Protein AF-A0A832JAF6-F1 (af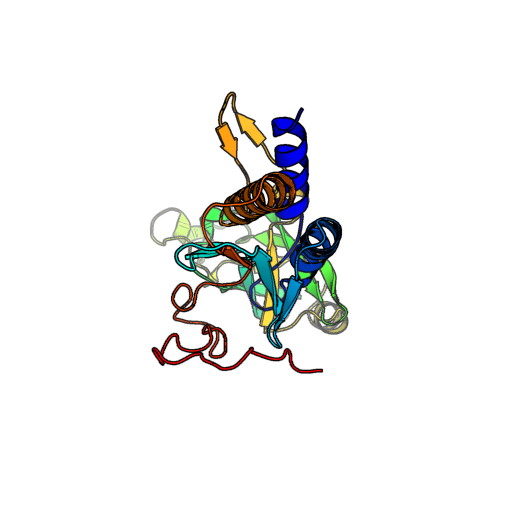db_monomer_lite)

Secondary structure (DSSP, 8-state):
-HHHHHHHHHHHHHHS---TT--HHHHHHHHHHHHTTTS-EEE-TTS-EEEEE--SS--EEEEE-----EEEEEEE-TTSPEEEEEESS--HHHH-SEEEEEE-TTSPEEEEEEE---S--SSSHHHHTTTT----GGG-EEE-S--HHHHHHTT--TT-EEEE-GGGGPPEEETTEEE-TTHHHHHHHHHHHHHHHHHHHH--SS-EEEEES--TTS-TTT-S---PPP---S---S--PPP-

Radius of gyration: 21.16 Å; chains: 1; bounding box: 51×46×61 Å

Sequence (244 aa):
MKQEEWLALLAELVACQAPPGEEKEVEEALRPRMEALGVPVWRDSVGNLYAHVEGSGPRVMLCAHMDEVAMVVADVLEDGRAKVEACGGSWPWKYGEGPVELLADDGRWIAGILSIGSVHTTTGPVHELKSSRPLTWDLMTVFTGWGKEELLAQGVHVGTRVLIARHRKQLLRLGEYLASFALDDRMGLTALMALLQEAAQGGLGSALDLYFGPPAKRWKGVWGRCGPPRASSPTLSSPWTPPL

Structure (mmCIF, N/CA/C/O backbone):
data_AF-A0A832JAF6-F1
#
_entry.id   AF-A0A832JAF6-F1
#
loop_
_atom_site.group_PDB
_atom_site.id
_atom_site.type_symbol
_atom_site.label_atom_id
_atom_site.label_alt_id
_atom_site.label_comp_id
_atom_site.label_asym_id
_atom_site.label_entity_id
_atom_site.label_seq_id
_atom_site.pdbx_PDB_ins_code
_atom_site.Cartn_x
_atom_site.Cartn_y
_atom_site.Cartn_z
_atom_site.occupancy
_atom_site.B_iso_or_equiv
_atom_site.auth_seq_id
_atom_site.auth_comp_id
_atom_site.auth_asym_id
_atom_site.auth_atom_id
_atom_site.pdbx_PDB_model_num
ATOM 1 N N . MET A 1 1 ? -5.451 20.135 20.638 1.00 55.84 1 MET A N 1
ATOM 2 C CA . MET A 1 1 ? -4.595 19.011 21.074 1.00 55.84 1 MET A CA 1
ATOM 3 C C . MET A 1 1 ? -4.975 17.725 20.357 1.00 55.84 1 MET A C 1
ATOM 5 O O . MET A 1 1 ? -4.212 17.364 19.478 1.00 55.84 1 MET A O 1
ATOM 9 N N . LYS A 1 2 ? -6.176 17.150 20.557 1.00 79.62 2 LYS A N 1
ATOM 10 C CA . LYS A 1 2 ? -6.604 15.919 19.849 1.00 79.62 2 LYS A CA 1
ATOM 11 C C . LYS A 1 2 ? -6.429 15.956 18.319 1.00 79.62 2 LYS A C 1
ATOM 13 O O . LYS A 1 2 ? -5.987 14.989 17.725 1.00 79.62 2 LYS A O 1
ATOM 18 N N . GLN A 1 3 ? -6.740 17.080 17.664 1.00 85.38 3 GLN A N 1
ATOM 19 C CA . GLN A 1 3 ? -6.628 17.171 16.202 1.00 85.38 3 GLN A CA 1
ATOM 20 C C . GLN A 1 3 ? -5.189 16.999 15.691 1.00 85.38 3 GLN A C 1
ATOM 22 O O . GLN A 1 3 ? -4.993 16.319 14.694 1.00 85.38 3 GLN A O 1
ATOM 27 N N . GLU A 1 4 ? -4.192 17.587 16.355 1.00 90.75 4 GLU A N 1
ATOM 28 C CA . GLU A 1 4 ? -2.795 17.486 15.908 1.00 90.75 4 GLU A CA 1
ATOM 29 C C . GLU A 1 4 ? -2.248 16.068 16.121 1.00 90.75 4 GLU A C 1
ATOM 31 O O . GLU A 1 4 ? -1.528 15.549 15.277 1.00 90.75 4 GLU A O 1
ATOM 36 N N . GLU A 1 5 ? -2.668 15.403 17.200 1.00 93.00 5 GLU A N 1
ATOM 37 C CA . GLU A 1 5 ? -2.356 13.993 17.466 1.00 93.00 5 GLU A CA 1
ATOM 38 C C . GLU A 1 5 ? -2.911 13.078 16.362 1.00 93.00 5 GLU A C 1
ATOM 40 O O . GLU A 1 5 ? -2.205 12.199 15.867 1.00 93.00 5 GLU A O 1
ATOM 45 N N . TRP A 1 6 ? -4.144 13.324 15.905 1.00 94.25 6 TRP A N 1
ATOM 46 C CA . TRP A 1 6 ? -4.731 12.567 14.795 1.00 94.25 6 TRP A CA 1
ATOM 47 C C . TRP A 1 6 ? -4.077 12.862 13.451 1.00 94.25 6 TRP A C 1
ATOM 49 O O . TRP A 1 6 ? -3.931 11.952 12.639 1.00 94.25 6 TRP A O 1
ATOM 59 N N . LEU A 1 7 ? -3.651 14.105 13.214 1.00 94.81 7 LEU A N 1
ATOM 60 C CA . LEU A 1 7 ? -2.878 14.449 12.021 1.00 94.81 7 LEU A CA 1
ATOM 61 C C . LEU A 1 7 ? -1.505 13.772 12.030 1.00 94.81 7 LEU A C 1
ATOM 63 O O . LEU A 1 7 ? -1.069 13.294 10.985 1.00 94.81 7 LEU A O 1
ATOM 67 N N . ALA A 1 8 ? -0.860 13.674 13.194 1.00 95.50 8 ALA A N 1
ATOM 68 C CA . ALA A 1 8 ? 0.393 12.945 13.349 1.00 95.50 8 ALA A CA 1
ATOM 69 C C . ALA A 1 8 ? 0.207 11.443 13.082 1.00 95.50 8 ALA A C 1
ATOM 71 O O . ALA A 1 8 ? 0.982 10.867 12.319 1.00 95.50 8 ALA A O 1
ATOM 72 N N . LEU A 1 9 ? -0.855 10.827 13.621 1.00 96.56 9 LEU A N 1
ATOM 73 C CA . LEU A 1 9 ? -1.188 9.433 13.312 1.00 96.56 9 LEU A CA 1
ATOM 74 C C . LEU A 1 9 ? -1.478 9.249 11.818 1.00 96.56 9 LEU A C 1
ATOM 76 O O . LEU A 1 9 ? -0.961 8.323 11.204 1.00 96.56 9 LEU A O 1
ATOM 80 N N . LEU A 1 10 ? -2.276 10.126 11.205 1.00 97.44 10 LEU A N 1
ATOM 81 C CA . LEU A 1 10 ? -2.554 10.051 9.771 1.00 97.44 10 LEU A CA 1
ATOM 82 C C . LEU A 1 10 ? -1.262 10.154 8.948 1.00 97.44 10 LEU A C 1
ATOM 84 O O . LEU A 1 10 ? -1.099 9.403 7.991 1.00 97.44 10 LEU A O 1
ATOM 88 N N . ALA A 1 11 ? -0.344 11.050 9.320 1.00 97.06 11 ALA A N 1
ATOM 89 C CA . ALA A 1 11 ? 0.944 11.200 8.646 1.00 97.06 11 ALA A CA 1
ATOM 90 C C . ALA A 1 11 ? 1.795 9.925 8.747 1.00 97.06 11 ALA A C 1
ATOM 92 O O . ALA A 1 11 ? 2.372 9.500 7.748 1.00 97.06 11 ALA A O 1
ATOM 93 N N . GLU A 1 12 ? 1.840 9.305 9.929 1.00 97.38 12 GLU A N 1
ATOM 94 C CA . GLU A 1 12 ? 2.522 8.029 10.169 1.00 97.38 12 GLU A CA 1
ATOM 95 C C . GLU A 1 12 ? 1.922 6.911 9.312 1.00 97.38 12 GLU A C 1
ATOM 97 O O . GLU A 1 12 ? 2.645 6.265 8.557 1.00 97.38 12 GLU A O 1
ATOM 102 N N . LEU A 1 13 ? 0.596 6.740 9.346 1.00 97.75 13 LEU A N 1
ATOM 103 C CA . LEU A 1 13 ? -0.081 5.693 8.581 1.00 97.75 13 LEU A CA 1
ATOM 104 C C . LEU A 1 13 ? 0.092 5.896 7.069 1.00 97.75 13 LEU A C 1
ATOM 106 O O . LEU A 1 13 ? 0.286 4.932 6.332 1.00 97.75 13 LEU A O 1
ATOM 110 N N . VAL A 1 14 ? 0.014 7.135 6.578 1.00 97.50 14 VAL A N 1
ATOM 111 C CA . VAL A 1 14 ? 0.234 7.448 5.156 1.00 97.50 14 VAL A CA 1
ATOM 112 C C . VAL A 1 14 ? 1.680 7.159 4.732 1.00 97.50 14 VAL A C 1
ATOM 114 O O . VAL A 1 14 ? 1.916 6.792 3.580 1.00 97.50 14 VAL A O 1
ATOM 117 N N . ALA A 1 15 ? 2.646 7.300 5.642 1.00 96.69 15 ALA A N 1
ATOM 118 C CA . ALA A 1 15 ? 4.042 6.976 5.378 1.00 96.69 15 ALA A CA 1
ATOM 119 C C . ALA A 1 15 ? 4.325 5.465 5.369 1.00 96.69 15 ALA A C 1
ATOM 121 O O . ALA A 1 15 ? 5.331 5.063 4.777 1.00 96.69 15 ALA A O 1
ATOM 122 N N . CYS A 1 16 ? 3.478 4.636 5.990 1.00 97.25 16 CYS A N 1
ATOM 123 C CA . CYS A 1 16 ? 3.563 3.179 5.891 1.00 97.25 16 CYS A CA 1
ATOM 124 C C . CYS A 1 16 ? 3.402 2.722 4.432 1.00 97.25 16 CYS A C 1
ATOM 126 O O . CYS A 1 16 ? 2.611 3.278 3.663 1.00 97.25 16 CYS A O 1
ATOM 128 N N . GLN A 1 17 ? 4.150 1.689 4.060 1.00 97.56 17 GLN A N 1
ATOM 129 C CA . GLN A 1 17 ? 3.960 0.965 2.811 1.00 97.56 17 GLN A CA 1
ATOM 130 C C . GLN A 1 17 ? 3.161 -0.304 3.114 1.00 97.56 17 GLN A C 1
ATOM 132 O O . GLN A 1 17 ? 3.597 -1.130 3.912 1.00 97.56 17 GLN A O 1
ATOM 137 N N . ALA A 1 18 ? 1.986 -0.450 2.507 1.00 96.12 18 ALA A N 1
ATOM 138 C CA . ALA A 1 18 ? 1.129 -1.614 2.744 1.00 96.12 18 ALA A CA 1
ATOM 139 C C . ALA A 1 18 ? 0.355 -1.984 1.475 1.00 96.12 18 ALA A C 1
ATOM 141 O O . ALA A 1 18 ? -0.831 -1.667 1.348 1.00 96.12 18 ALA A O 1
ATOM 142 N N . PRO A 1 19 ? 1.024 -2.612 0.493 1.00 95.00 19 PRO A N 1
ATOM 143 C CA . PRO A 1 19 ? 0.339 -3.100 -0.690 1.00 95.00 19 PRO A CA 1
ATOM 144 C C . PRO A 1 19 ? -0.578 -4.276 -0.306 1.00 95.00 19 PRO A C 1
ATOM 146 O O . PRO A 1 19 ? -0.388 -4.884 0.748 1.00 95.00 19 PRO A O 1
ATOM 149 N N . PRO A 1 20 ? -1.547 -4.651 -1.159 1.00 90.94 20 PRO A N 1
ATOM 150 C CA . PRO A 1 20 ? -2.486 -5.714 -0.823 1.00 90.94 20 PRO A CA 1
ATOM 151 C C . PRO A 1 20 ? -1.766 -7.049 -0.576 1.00 90.94 20 PRO A C 1
ATOM 153 O O . PRO A 1 20 ? -1.056 -7.551 -1.463 1.00 90.94 20 PRO A O 1
ATOM 156 N N . GLY A 1 21 ? -1.991 -7.619 0.608 1.00 88.94 21 GLY A N 1
ATOM 157 C CA . GLY A 1 21 ? -1.367 -8.834 1.136 1.00 88.94 21 GLY A CA 1
ATOM 158 C C . GLY A 1 21 ? -0.122 -8.614 2.005 1.00 88.94 21 GLY A C 1
ATOM 159 O O . GLY A 1 21 ? 0.365 -9.582 2.578 1.00 88.94 21 GLY A O 1
ATOM 160 N N . GLU A 1 22 ? 0.391 -7.384 2.100 1.00 92.56 22 GLU A N 1
ATOM 161 C CA . GLU A 1 22 ? 1.610 -7.034 2.846 1.00 92.56 22 GLU A CA 1
ATOM 162 C C . GLU A 1 22 ? 1.357 -5.824 3.767 1.00 92.56 22 GLU A C 1
ATOM 164 O O . GLU A 1 22 ? 2.090 -4.835 3.772 1.00 92.56 22 GLU A O 1
ATOM 169 N N . GLU A 1 23 ? 0.281 -5.868 4.555 1.00 94.50 23 GLU A N 1
ATOM 170 C CA . GLU A 1 23 ? -0.200 -4.741 5.370 1.00 94.50 23 GLU A CA 1
ATOM 171 C C . GLU A 1 23 ? 0.554 -4.545 6.702 1.00 94.50 23 GLU A C 1
ATOM 173 O O . GLU A 1 23 ? 0.152 -3.746 7.554 1.00 94.50 23 GLU A O 1
ATOM 178 N N . LYS A 1 24 ? 1.664 -5.266 6.887 1.00 92.50 24 LYS A N 1
ATOM 179 C CA . LYS A 1 24 ? 2.380 -5.400 8.160 1.00 92.50 24 LYS A CA 1
ATOM 180 C C . LYS A 1 24 ? 2.797 -4.064 8.780 1.00 92.50 24 LYS A C 1
ATOM 182 O O . LYS A 1 24 ? 2.649 -3.893 9.983 1.00 92.50 24 LYS A O 1
ATOM 187 N N . GLU A 1 25 ? 3.275 -3.100 7.995 1.00 96.00 25 GLU A N 1
ATOM 188 C CA . GLU A 1 25 ? 3.726 -1.813 8.554 1.00 96.00 25 GLU A CA 1
ATOM 189 C C . GLU A 1 25 ? 2.590 -1.010 9.199 1.00 96.00 25 GLU A C 1
ATOM 191 O O . GLU A 1 25 ? 2.781 -0.338 10.210 1.00 96.00 25 GLU A O 1
ATOM 196 N N . VAL A 1 26 ? 1.394 -1.083 8.617 1.00 96.88 26 VAL A N 1
ATOM 197 C CA . VAL A 1 26 ? 0.199 -0.414 9.149 1.00 96.88 26 VAL A CA 1
ATOM 198 C C . VAL A 1 26 ? -0.285 -1.142 10.391 1.00 96.88 26 VAL A C 1
ATOM 200 O O . VAL A 1 26 ? -0.664 -0.510 11.375 1.00 96.88 26 VAL A O 1
ATOM 203 N N . GLU A 1 27 ? -0.246 -2.473 10.357 1.00 94.62 27 GLU A N 1
ATOM 204 C CA . GLU A 1 27 ? -0.560 -3.313 11.505 1.00 94.62 27 GLU A CA 1
ATOM 205 C C . GLU A 1 27 ? 0.337 -2.969 12.705 1.00 94.62 27 GLU A C 1
ATOM 207 O O . GLU A 1 27 ? -0.168 -2.740 13.804 1.00 94.62 27 GLU A O 1
ATOM 212 N N . GLU A 1 28 ? 1.652 -2.881 12.488 1.00 95.25 28 GLU A N 1
ATOM 213 C CA . GLU A 1 28 ? 2.650 -2.533 13.507 1.00 95.25 28 GLU A CA 1
ATOM 214 C C . GLU A 1 28 ? 2.455 -1.113 14.055 1.00 95.25 28 GLU A C 1
ATOM 216 O O . GLU A 1 28 ? 2.680 -0.877 15.243 1.00 95.25 28 GLU A O 1
ATOM 221 N N . ALA A 1 29 ? 1.969 -0.181 13.230 1.00 96.44 29 ALA A N 1
ATOM 222 C CA . ALA A 1 29 ? 1.605 1.156 13.683 1.00 96.44 29 ALA A CA 1
ATOM 223 C C . ALA A 1 29 ? 0.313 1.160 14.528 1.00 96.44 29 ALA A C 1
ATOM 225 O O . ALA A 1 29 ? 0.205 1.909 15.501 1.00 96.44 29 ALA A O 1
ATOM 226 N N . LEU A 1 30 ? -0.689 0.345 14.196 1.00 96.50 30 LEU A N 1
ATOM 227 C CA . LEU A 1 30 ? -2.000 0.403 14.852 1.00 96.50 30 LEU A CA 1
ATOM 228 C C . LEU A 1 30 ? -2.105 -0.483 16.094 1.00 96.50 30 LEU A C 1
ATOM 230 O O . LEU A 1 30 ? -2.575 -0.017 17.135 1.00 96.50 30 LEU A O 1
ATOM 234 N N . ARG A 1 31 ? -1.662 -1.741 16.013 1.00 94.81 31 ARG A N 1
ATOM 235 C CA . ARG A 1 31 ? -1.896 -2.759 17.049 1.00 94.81 31 ARG A CA 1
ATOM 236 C C . ARG A 1 31 ? -1.457 -2.310 18.450 1.00 94.81 31 ARG A C 1
ATOM 238 O O . ARG A 1 31 ? -2.302 -2.365 19.343 1.00 94.81 31 ARG A O 1
ATOM 245 N N . PRO A 1 32 ? -0.224 -1.809 18.675 1.00 95.19 32 PRO A N 1
ATOM 246 C CA . PRO A 1 32 ? 0.202 -1.419 20.021 1.00 95.19 32 PRO A CA 1
ATOM 247 C C . PRO A 1 32 ? -0.654 -0.288 20.602 1.00 95.19 32 PRO A C 1
ATOM 249 O O . PRO A 1 32 ? -0.928 -0.255 21.800 1.00 95.19 32 PRO A O 1
ATOM 252 N N . ARG A 1 33 ? -1.120 0.631 19.744 1.00 95.00 33 ARG A N 1
ATOM 253 C CA . ARG A 1 33 ? -2.003 1.736 20.139 1.00 95.00 33 ARG A CA 1
ATOM 254 C C . ARG A 1 33 ? -3.389 1.231 20.520 1.00 95.00 33 ARG A C 1
ATOM 256 O O . ARG A 1 33 ? -3.971 1.761 21.455 1.00 95.00 33 ARG A O 1
ATOM 263 N N . MET A 1 34 ? -3.903 0.220 19.820 1.00 94.56 34 MET A N 1
ATOM 264 C CA . MET A 1 34 ? -5.183 -0.416 20.144 1.00 94.56 34 MET A CA 1
ATOM 265 C C . MET A 1 34 ? -5.096 -1.196 21.463 1.00 94.56 34 MET A C 1
ATOM 267 O O . MET A 1 34 ? -5.953 -1.035 22.327 1.00 94.56 34 MET A O 1
ATOM 271 N N . GLU A 1 35 ? -4.045 -1.999 21.644 1.00 94.06 35 GLU A N 1
ATOM 272 C CA . GLU A 1 35 ? -3.826 -2.814 22.850 1.00 94.06 35 GLU A CA 1
ATOM 273 C C . GLU A 1 35 ? -3.648 -1.944 24.105 1.00 94.06 35 GLU A C 1
ATOM 275 O O . GLU A 1 35 ? -4.170 -2.271 25.173 1.00 94.06 35 GLU A O 1
ATOM 280 N N . ALA A 1 36 ? -3.000 -0.782 23.970 1.00 95.19 36 ALA A N 1
ATOM 281 C CA . ALA A 1 36 ? -2.836 0.183 25.057 1.00 95.19 36 ALA A CA 1
ATOM 282 C C . ALA A 1 36 ? -4.160 0.777 25.581 1.00 95.19 36 ALA A C 1
ATOM 284 O O . ALA A 1 36 ? -4.174 1.362 26.664 1.00 95.19 36 ALA A O 1
ATOM 285 N N . LEU A 1 37 ? -5.270 0.629 24.848 1.00 93.38 37 LEU A N 1
ATOM 286 C CA . LEU A 1 37 ? -6.594 1.093 25.277 1.00 93.38 37 LEU A CA 1
ATOM 287 C C . LEU A 1 37 ? -7.299 0.111 26.225 1.00 93.38 37 LEU A C 1
ATOM 289 O O . LEU A 1 37 ? -8.373 0.431 26.728 1.00 93.38 37 LEU A O 1
ATOM 293 N N . GLY A 1 38 ? -6.719 -1.068 26.481 1.00 90.31 38 GLY A N 1
ATOM 294 C CA . GLY A 1 38 ? -7.271 -2.049 27.423 1.00 90.31 38 GLY A CA 1
ATOM 295 C C . GLY A 1 38 ? -8.522 -2.777 26.923 1.00 90.31 38 GLY A C 1
ATOM 296 O O . GLY A 1 38 ? -9.231 -3.392 27.716 1.00 90.31 38 GLY A O 1
ATOM 297 N N . VAL A 1 39 ? -8.796 -2.715 25.620 1.00 89.88 39 VAL A N 1
ATOM 298 C CA . VAL A 1 39 ? -9.894 -3.432 24.959 1.00 89.88 39 VAL A CA 1
ATOM 299 C C . VAL A 1 39 ? -9.382 -4.734 24.334 1.00 89.88 39 VAL A C 1
ATOM 301 O O . VAL A 1 39 ? -8.212 -4.800 23.952 1.00 89.88 39 VAL A O 1
ATOM 304 N N . PRO A 1 40 ? -10.219 -5.777 24.185 1.00 92.31 40 PRO A N 1
ATOM 305 C CA . PRO A 1 40 ? -9.843 -6.964 23.427 1.00 92.31 40 PRO A CA 1
ATOM 306 C C . PRO A 1 40 ? -9.455 -6.617 21.985 1.00 92.31 40 PRO A C 1
ATOM 308 O O . PRO A 1 40 ? -10.273 -6.098 21.222 1.00 92.31 40 PRO A O 1
ATOM 311 N N . VAL A 1 41 ? -8.216 -6.942 21.613 1.00 94.50 41 VAL A N 1
ATOM 312 C CA . VAL A 1 41 ? -7.661 -6.783 20.264 1.00 94.50 41 VAL A CA 1
ATOM 313 C C . VAL A 1 41 ? -7.131 -8.128 19.792 1.00 94.50 41 VAL A C 1
ATOM 315 O O . VAL A 1 41 ? -6.455 -8.828 20.544 1.00 94.50 41 VAL A O 1
ATOM 318 N N . TRP A 1 42 ? -7.421 -8.510 18.550 1.00 92.81 42 TRP A N 1
ATOM 319 C CA . TRP A 1 42 ? -6.885 -9.744 17.973 1.00 92.81 42 TRP A CA 1
ATOM 320 C C . TRP A 1 42 ? -6.612 -9.611 16.478 1.00 92.81 42 TRP A C 1
ATOM 322 O O . TRP A 1 42 ? -7.032 -8.659 15.818 1.00 92.81 42 TRP A O 1
ATOM 332 N N . ARG A 1 43 ? -5.856 -10.581 15.961 1.00 90.12 43 ARG A N 1
ATOM 333 C CA . ARG A 1 43 ? -5.507 -10.737 14.547 1.00 90.12 43 ARG A CA 1
ATOM 334 C C . ARG A 1 43 ? -6.166 -11.990 13.997 1.00 90.12 43 ARG A C 1
ATOM 336 O O . ARG A 1 43 ? -6.247 -12.982 14.718 1.00 90.12 43 ARG A O 1
ATOM 343 N N . ASP A 1 44 ? -6.545 -11.993 12.726 1.00 87.75 44 ASP A N 1
ATOM 344 C CA . ASP A 1 44 ? -6.824 -13.252 12.029 1.00 87.75 44 ASP A CA 1
ATOM 345 C C . ASP A 1 44 ? -5.613 -13.780 11.235 1.00 87.75 44 ASP A C 1
ATOM 347 O O . ASP A 1 44 ? -4.558 -13.149 11.133 1.00 87.75 44 ASP A O 1
ATOM 351 N N . SER A 1 45 ? -5.766 -14.969 10.650 1.00 85.38 45 SER A N 1
ATOM 352 C CA . SER A 1 45 ? -4.706 -15.635 9.885 1.00 85.38 45 SER A CA 1
ATOM 353 C C . SER A 1 45 ? -4.299 -14.904 8.603 1.00 85.38 45 SER A C 1
ATOM 355 O O . SER A 1 45 ? -3.297 -15.276 8.000 1.00 85.38 45 SER A O 1
ATOM 357 N N . VAL A 1 46 ? -5.093 -13.931 8.140 1.00 81.06 46 VAL A N 1
ATOM 358 C CA . VAL A 1 46 ? -4.815 -13.162 6.917 1.00 81.06 46 VAL A CA 1
ATOM 359 C C . VAL A 1 46 ? -4.347 -11.737 7.215 1.00 81.06 46 VAL A C 1
ATOM 361 O O . VAL A 1 46 ? -4.101 -10.991 6.279 1.00 81.06 46 VAL A O 1
ATOM 364 N N . GLY A 1 47 ? -4.168 -11.374 8.490 1.00 84.31 47 GLY A N 1
ATOM 365 C CA . GLY A 1 47 ? -3.564 -10.100 8.887 1.00 84.31 47 GLY A CA 1
ATOM 366 C C . GLY A 1 47 ? -4.536 -9.023 9.352 1.00 84.31 47 GLY A C 1
ATOM 367 O O . GLY A 1 47 ? -4.076 -7.974 9.786 1.00 84.31 47 GLY A O 1
ATOM 368 N N . ASN A 1 48 ? -5.851 -9.256 9.335 1.00 87.69 48 ASN A N 1
ATOM 369 C CA . ASN A 1 48 ? -6.794 -8.220 9.761 1.00 87.69 48 ASN A CA 1
ATOM 370 C C . ASN A 1 48 ? -6.725 -7.993 11.269 1.00 87.69 48 ASN A C 1
ATOM 372 O O . ASN A 1 48 ? -6.606 -8.958 12.032 1.00 87.69 48 ASN A O 1
ATOM 376 N N . LEU A 1 49 ? -6.883 -6.737 11.691 1.00 91.88 49 LEU A N 1
ATOM 377 C CA . LEU A 1 49 ? -7.026 -6.380 13.098 1.00 91.88 49 LEU A CA 1
ATOM 378 C C . LEU A 1 49 ? -8.489 -6.191 13.466 1.00 91.88 49 LEU A C 1
ATOM 380 O O . LEU A 1 49 ? -9.289 -5.640 12.708 1.00 91.88 49 LEU A O 1
ATOM 384 N N . TYR A 1 50 ? -8.808 -6.601 14.682 1.00 92.75 50 TYR A N 1
ATOM 385 C CA . TYR A 1 50 ? -10.121 -6.441 15.274 1.00 92.75 50 TYR A CA 1
ATOM 386 C C . TYR A 1 50 ? -9.964 -5.827 16.658 1.00 92.75 50 TYR A C 1
ATOM 388 O O . TYR A 1 50 ? -9.044 -6.194 17.389 1.00 92.75 50 TYR A O 1
ATOM 396 N N . ALA A 1 51 ? -10.874 -4.930 17.020 1.00 93.56 51 ALA A N 1
ATOM 397 C CA . ALA A 1 51 ? -11.064 -4.488 18.394 1.00 93.56 51 ALA A CA 1
ATOM 398 C C . ALA A 1 51 ? -12.533 -4.624 18.783 1.00 93.56 51 ALA A C 1
ATOM 400 O O . ALA A 1 51 ? -13.419 -4.329 17.978 1.00 93.56 51 ALA A O 1
ATOM 401 N N . HIS A 1 52 ? -12.781 -5.044 20.019 1.00 91.56 52 HIS A N 1
ATOM 402 C CA . HIS A 1 52 ? -14.126 -5.148 20.573 1.00 91.56 52 HIS A CA 1
ATOM 403 C C . HIS A 1 52 ? -14.287 -4.216 21.771 1.00 91.56 52 HIS A C 1
ATOM 405 O O . HIS A 1 52 ? -13.509 -4.284 22.718 1.00 91.56 52 HIS A O 1
ATOM 411 N N . VAL A 1 53 ? -15.321 -3.382 21.749 1.00 90.56 53 VAL A N 1
ATOM 412 C CA . VAL A 1 53 ? -15.759 -2.589 22.899 1.00 90.56 53 VAL A CA 1
ATOM 413 C C . VAL A 1 53 ? -17.107 -3.126 23.358 1.00 90.56 53 VAL A C 1
ATOM 415 O O . VAL A 1 53 ? -18.066 -3.178 22.581 1.00 90.56 53 VAL A O 1
ATOM 418 N N . GLU A 1 54 ? -17.176 -3.522 24.626 1.00 87.56 54 GLU A N 1
ATOM 419 C CA . GLU A 1 54 ? -18.408 -4.027 25.225 1.00 87.56 54 GLU A CA 1
ATOM 420 C C . GLU A 1 54 ? -19.488 -2.937 25.298 1.00 87.56 54 GLU A C 1
ATOM 422 O O . GLU A 1 54 ? -19.211 -1.751 25.477 1.00 87.56 54 GLU A O 1
ATOM 427 N N . GLY A 1 55 ? -20.748 -3.352 25.190 1.00 85.44 55 GLY A N 1
ATOM 428 C CA . GLY A 1 55 ? -21.903 -2.475 25.338 1.00 85.44 55 GLY A CA 1
ATOM 429 C C . GLY A 1 55 ? -23.207 -3.269 25.376 1.00 85.44 55 GLY A C 1
ATOM 430 O O . GLY A 1 55 ? -23.244 -4.445 25.018 1.00 85.44 55 GLY A O 1
ATOM 431 N N . SER A 1 56 ? -24.287 -2.639 25.837 1.00 80.75 56 SER A N 1
ATOM 432 C CA . SER A 1 56 ? -25.577 -3.308 26.080 1.00 80.75 56 SER A CA 1
ATOM 433 C C . SER A 1 56 ? -26.578 -3.211 24.921 1.00 80.75 56 SER A C 1
ATOM 435 O O . SER A 1 56 ? -27.585 -3.918 24.916 1.00 80.75 56 SER A O 1
ATOM 437 N N . GLY A 1 57 ? -26.324 -2.333 23.949 1.00 82.19 57 GLY A N 1
ATOM 438 C CA . GLY A 1 57 ? -27.146 -2.145 22.751 1.00 82.19 57 GLY A CA 1
ATOM 439 C C . GLY A 1 57 ? -26.772 -3.053 21.568 1.00 82.19 57 GLY A C 1
ATOM 440 O O . GLY A 1 57 ? -25.981 -3.987 21.714 1.00 82.19 57 GLY A O 1
ATOM 441 N N . PRO A 1 58 ? -27.330 -2.784 20.371 1.00 82.19 58 PRO A N 1
ATOM 442 C CA . PRO A 1 58 ? -27.040 -3.544 19.158 1.00 82.19 58 PRO A CA 1
ATOM 443 C C . PRO A 1 58 ? -25.544 -3.591 18.844 1.00 82.19 58 PRO A C 1
ATOM 445 O O . PRO A 1 58 ? -24.835 -2.604 19.016 1.00 82.19 58 PRO A O 1
ATOM 448 N N . ARG A 1 59 ? -25.081 -4.731 18.328 1.00 85.69 59 ARG A N 1
ATOM 449 C CA . ARG A 1 59 ? -23.692 -4.910 17.902 1.00 85.69 59 ARG A CA 1
ATOM 450 C C . ARG A 1 59 ? -23.479 -4.271 16.530 1.00 85.69 59 ARG A C 1
ATOM 452 O O . ARG A 1 59 ? -24.136 -4.664 15.564 1.00 85.69 59 ARG A O 1
ATOM 459 N N . VAL A 1 60 ? -22.576 -3.296 16.447 1.00 88.25 60 VAL A N 1
ATOM 460 C CA . VAL A 1 60 ? -22.246 -2.573 15.207 1.00 88.25 60 VAL A CA 1
ATOM 461 C C . VAL A 1 60 ? -20.818 -2.904 14.785 1.00 88.25 60 VAL A C 1
ATOM 463 O O . VAL A 1 60 ? -19.920 -2.857 15.615 1.00 88.25 60 VAL A O 1
ATOM 466 N N . MET A 1 61 ? -20.609 -3.201 13.498 1.00 88.31 61 MET A N 1
ATOM 467 C CA . MET A 1 61 ? -19.280 -3.395 12.911 1.00 88.31 61 MET A CA 1
ATOM 468 C C . MET A 1 61 ? -18.939 -2.216 11.999 1.00 88.31 61 MET A C 1
ATOM 470 O O . MET A 1 61 ? -19.660 -1.959 11.032 1.00 88.31 61 MET A O 1
ATOM 474 N N . LEU A 1 62 ? -17.834 -1.528 12.282 1.00 90.69 62 LEU A N 1
ATOM 475 C CA . LEU A 1 62 ? -17.268 -0.505 11.399 1.00 90.69 62 LEU A CA 1
ATOM 476 C C . LEU A 1 62 ? -15.960 -1.008 10.799 1.00 90.69 62 LEU A C 1
ATOM 478 O O . LEU A 1 62 ? -15.171 -1.655 11.485 1.00 90.69 62 LEU A O 1
ATOM 482 N N . CYS A 1 63 ? -15.739 -0.712 9.519 1.00 91.94 63 CYS A N 1
ATOM 483 C CA . CYS A 1 63 ? -14.586 -1.203 8.778 1.00 91.94 63 CYS A CA 1
ATOM 484 C C . CYS A 1 63 ? -13.831 -0.091 8.054 1.00 91.94 63 CYS A C 1
ATOM 486 O O . CYS A 1 63 ? -14.454 0.737 7.389 1.00 91.94 63 CYS A O 1
ATOM 488 N N . ALA A 1 64 ? -12.504 -0.153 8.121 1.00 94.56 64 ALA A N 1
ATOM 489 C CA . ALA A 1 64 ? -11.585 0.597 7.271 1.00 94.56 64 ALA A CA 1
ATOM 490 C C . ALA A 1 64 ? -10.463 -0.339 6.808 1.00 94.56 64 ALA A C 1
ATOM 492 O O . ALA A 1 64 ? -10.087 -1.256 7.541 1.00 94.56 64 ALA A O 1
ATOM 493 N N . HIS A 1 65 ? -9.955 -0.160 5.590 1.00 94.25 65 HIS A N 1
ATOM 494 C CA . HIS A 1 65 ? -8.962 -1.088 5.030 1.00 94.25 65 HIS A CA 1
ATOM 495 C C . HIS A 1 65 ? -7.520 -0.632 5.261 1.00 94.25 65 HIS A C 1
ATOM 497 O O . HIS A 1 65 ? -7.240 0.562 5.343 1.00 94.25 65 HIS A O 1
ATOM 503 N N . MET A 1 66 ? -6.618 -1.603 5.442 1.00 95.12 66 MET A N 1
ATOM 504 C CA . MET A 1 66 ? -5.198 -1.352 5.717 1.00 95.12 66 MET A CA 1
ATOM 505 C C . MET A 1 66 ? -4.343 -1.320 4.453 1.00 95.12 66 MET A C 1
ATOM 507 O O . MET A 1 66 ? -3.242 -0.768 4.491 1.00 95.12 66 MET A O 1
ATOM 511 N N . ASP A 1 67 ? -4.815 -1.894 3.354 1.00 93.88 67 ASP A N 1
ATOM 512 C CA . ASP A 1 67 ? -4.084 -1.889 2.101 1.00 93.88 67 ASP A CA 1
ATOM 513 C C . ASP A 1 67 ? -4.103 -0.506 1.435 1.00 93.88 67 ASP A C 1
ATOM 515 O O . ASP A 1 67 ? -4.891 0.386 1.746 1.00 93.88 67 ASP A O 1
ATOM 519 N N . GLU A 1 68 ? -3.189 -0.302 0.500 1.00 94.50 68 GLU A N 1
ATOM 520 C CA . GLU A 1 68 ? -3.240 0.808 -0.437 1.00 94.50 68 GLU A CA 1
ATOM 521 C C . GLU A 1 68 ? -3.088 0.290 -1.865 1.00 94.50 68 GLU A C 1
ATOM 523 O O . GLU A 1 68 ? -2.505 -0.765 -2.115 1.00 94.50 68 GLU A O 1
ATOM 528 N N . VAL A 1 69 ? -3.596 1.048 -2.836 1.00 94.31 69 VAL A N 1
ATOM 529 C CA . VAL A 1 69 ? -3.502 0.638 -4.239 1.00 94.31 69 VAL A CA 1
ATOM 530 C C . VAL A 1 69 ? -2.052 0.664 -4.704 1.00 94.31 69 VAL A C 1
ATOM 532 O O . VAL A 1 69 ? -1.391 1.705 -4.649 1.00 94.31 69 VAL A O 1
ATOM 535 N N . ALA A 1 70 ? -1.600 -0.465 -5.240 1.00 96.00 70 ALA A N 1
ATOM 536 C CA . ALA A 1 70 ? -0.213 -0.692 -5.594 1.00 96.00 70 ALA A CA 1
ATOM 537 C C . ALA A 1 70 ? -0.015 -0.906 -7.095 1.00 96.00 70 ALA A C 1
ATOM 539 O O . ALA A 1 70 ? -0.950 -0.935 -7.899 1.00 96.00 70 ALA A O 1
ATOM 540 N N . MET A 1 71 ? 1.244 -1.087 -7.460 1.00 98.06 71 MET A N 1
ATOM 541 C CA . MET A 1 71 ? 1.677 -1.674 -8.715 1.00 98.06 71 MET A CA 1
ATOM 542 C C . MET A 1 71 ? 2.282 -3.055 -8.442 1.00 98.06 71 MET A C 1
ATOM 544 O O . MET A 1 71 ? 2.670 -3.375 -7.314 1.00 98.06 71 MET A O 1
ATOM 548 N N . VAL A 1 72 ? 2.359 -3.882 -9.476 1.00 97.94 72 VAL A N 1
ATOM 549 C CA . VAL A 1 72 ? 3.024 -5.186 -9.433 1.00 97.94 72 VAL A CA 1
ATOM 550 C C . VAL A 1 72 ? 3.957 -5.325 -10.625 1.00 97.94 72 VAL A C 1
ATOM 552 O O . VAL A 1 72 ? 3.596 -4.937 -11.735 1.00 97.94 72 VAL A O 1
ATOM 555 N N . VAL A 1 73 ? 5.151 -5.868 -10.401 1.00 98.56 73 VAL A N 1
ATOM 556 C CA . VAL A 1 73 ? 6.072 -6.215 -11.486 1.00 98.56 73 VAL A CA 1
ATOM 557 C C . VAL A 1 73 ? 5.453 -7.335 -12.321 1.00 98.56 73 VAL A C 1
ATOM 559 O O . VAL A 1 73 ? 5.178 -8.419 -11.807 1.00 98.56 73 VAL A O 1
ATOM 562 N N . ALA A 1 74 ? 5.230 -7.067 -13.603 1.00 98.12 74 ALA A N 1
ATOM 563 C CA . ALA A 1 74 ? 4.676 -8.017 -14.565 1.00 98.12 74 ALA A CA 1
ATOM 564 C C . ALA A 1 74 ? 5.771 -8.742 -15.361 1.00 98.12 74 ALA A C 1
ATOM 566 O O . ALA A 1 74 ? 5.571 -9.872 -15.796 1.00 98.12 74 ALA A O 1
ATOM 567 N N . ASP A 1 75 ? 6.928 -8.099 -15.541 1.00 98.38 75 AS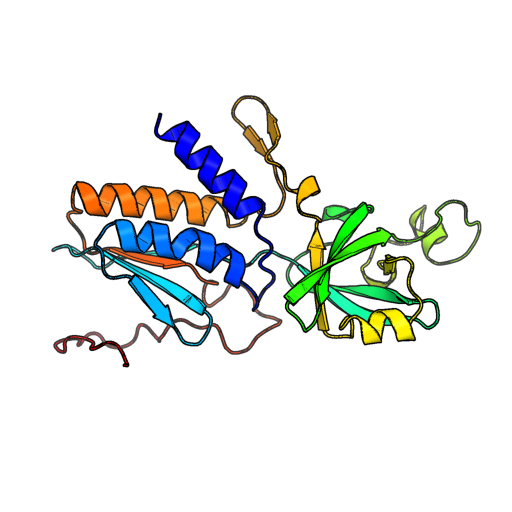P A N 1
ATOM 568 C CA . ASP A 1 75 ? 8.074 -8.642 -16.274 1.00 98.38 75 ASP A CA 1
ATOM 569 C C . ASP A 1 75 ? 9.361 -7.901 -15.876 1.00 98.38 75 ASP A C 1
ATOM 571 O O . ASP A 1 75 ? 9.309 -6.730 -15.486 1.00 98.38 75 ASP A O 1
ATOM 575 N N . VAL A 1 76 ? 10.515 -8.556 -16.014 1.00 98.31 76 VAL A N 1
ATOM 576 C CA . VAL A 1 76 ? 11.840 -7.935 -15.859 1.00 98.31 76 VAL A CA 1
ATOM 577 C C . VAL A 1 76 ? 12.591 -8.067 -17.179 1.00 98.31 76 VAL A C 1
ATOM 579 O O . VAL A 1 76 ? 12.979 -9.161 -17.603 1.00 98.31 76 VAL A O 1
ATOM 582 N N . LEU A 1 77 ? 12.784 -6.924 -17.833 1.00 98.06 77 LEU A N 1
ATOM 583 C CA . LEU A 1 77 ? 13.388 -6.832 -19.155 1.00 98.06 77 LEU A CA 1
ATOM 584 C C . LEU A 1 77 ? 14.887 -7.121 -19.104 1.00 98.06 77 LEU A C 1
ATOM 586 O O . LEU A 1 77 ? 15.530 -6.967 -18.069 1.00 98.06 77 LEU A O 1
ATOM 590 N N . GLU A 1 78 ? 15.456 -7.501 -20.248 1.00 97.69 78 GLU A N 1
ATOM 591 C CA . GLU A 1 78 ? 16.893 -7.793 -20.377 1.00 97.69 78 GLU A CA 1
ATOM 592 C C . GLU A 1 78 ? 17.786 -6.604 -20.000 1.00 97.69 78 GLU A C 1
ATOM 594 O O . GLU A 1 78 ? 18.888 -6.785 -19.493 1.00 97.69 78 GLU A O 1
ATOM 599 N N . ASP A 1 79 ? 17.294 -5.378 -20.178 1.00 95.50 79 ASP A N 1
ATOM 600 C CA . ASP A 1 79 ? 17.993 -4.158 -19.766 1.00 95.50 79 ASP A CA 1
ATOM 601 C C . ASP A 1 79 ? 17.802 -3.789 -18.284 1.00 95.50 79 ASP A C 1
ATOM 603 O O . ASP A 1 79 ? 18.199 -2.703 -17.865 1.00 95.50 79 ASP A O 1
ATOM 607 N N . GLY A 1 80 ? 17.189 -4.677 -17.495 1.00 96.88 80 GLY A N 1
ATOM 608 C CA . GLY A 1 80 ? 16.977 -4.511 -16.059 1.00 96.88 80 GLY A CA 1
ATOM 609 C C . GLY A 1 80 ? 15.763 -3.668 -15.675 1.00 96.88 80 GLY A C 1
ATOM 610 O O . GLY A 1 80 ? 15.447 -3.564 -14.492 1.00 96.88 80 GLY A O 1
ATOM 611 N N . ARG A 1 81 ? 15.026 -3.088 -16.631 1.00 98.12 81 ARG A N 1
ATOM 612 C CA . ARG A 1 81 ? 13.774 -2.387 -16.307 1.00 98.12 81 ARG A CA 1
ATOM 613 C C . ARG A 1 81 ? 12.679 -3.374 -15.915 1.00 98.12 81 ARG A C 1
ATOM 615 O O . ARG A 1 81 ? 12.431 -4.354 -16.616 1.00 98.12 81 ARG A O 1
ATOM 622 N N . ALA A 1 82 ? 11.956 -3.069 -14.844 1.00 98.56 82 ALA A N 1
ATOM 623 C CA . ALA A 1 82 ? 10.783 -3.833 -14.432 1.00 98.56 82 ALA A CA 1
ATOM 624 C C . ALA A 1 82 ? 9.518 -3.237 -15.067 1.00 98.56 82 ALA A C 1
ATOM 626 O O . ALA A 1 82 ? 9.180 -2.084 -14.799 1.00 98.56 82 ALA A O 1
ATOM 627 N N . LYS A 1 83 ? 8.799 -3.993 -15.903 1.00 98.38 83 LYS A N 1
ATOM 628 C CA . LYS A 1 83 ? 7.453 -3.598 -16.352 1.00 98.38 83 LYS A CA 1
ATOM 629 C C . LYS A 1 83 ? 6.479 -3.738 -15.195 1.00 98.38 83 LYS A C 1
ATOM 631 O O . LYS A 1 83 ? 6.544 -4.725 -14.463 1.00 98.38 83 LYS A O 1
ATOM 636 N N . VAL A 1 84 ? 5.561 -2.788 -15.060 1.00 98.38 84 VAL A N 1
ATOM 637 C CA . VAL A 1 84 ? 4.582 -2.793 -13.970 1.00 98.38 84 VAL A CA 1
ATOM 638 C C . VAL A 1 84 ? 3.148 -2.697 -14.470 1.00 98.38 84 VAL A C 1
ATOM 640 O O . VAL A 1 84 ? 2.853 -2.011 -15.444 1.00 98.38 84 VAL A O 1
ATOM 643 N N . GLU A 1 85 ? 2.246 -3.346 -13.745 1.00 97.12 85 GLU A N 1
ATOM 644 C CA . GLU A 1 85 ? 0.800 -3.239 -13.924 1.00 97.12 85 GLU A CA 1
ATOM 645 C C . GLU A 1 85 ? 0.124 -2.755 -12.638 1.00 97.12 85 GLU A C 1
ATOM 647 O O . GLU A 1 85 ? 0.723 -2.754 -11.559 1.00 97.12 85 GLU A O 1
ATOM 652 N N . ALA A 1 86 ? -1.143 -2.344 -12.736 1.00 94.94 86 ALA A N 1
ATOM 653 C CA . ALA A 1 86 ? -1.933 -2.006 -11.560 1.00 94.94 86 ALA A CA 1
ATOM 654 C C . ALA A 1 86 ? -2.195 -3.244 -10.690 1.00 94.94 86 ALA A C 1
ATOM 656 O O . ALA A 1 86 ? -2.724 -4.252 -11.153 1.00 94.94 86 ALA A O 1
ATOM 657 N N . CYS A 1 87 ? -1.933 -3.118 -9.392 1.00 91.56 87 CYS A N 1
ATOM 658 C CA . CYS A 1 87 ? -2.422 -4.026 -8.366 1.00 91.56 87 CYS A CA 1
ATOM 659 C C . CYS A 1 87 ? -3.547 -3.319 -7.596 1.00 91.56 87 CYS A C 1
ATOM 661 O O . CYS A 1 87 ? -3.321 -2.655 -6.582 1.00 91.56 87 CYS A O 1
ATOM 663 N N . GLY A 1 88 ? -4.764 -3.434 -8.132 1.00 85.81 88 GLY A N 1
ATOM 664 C CA . GLY A 1 88 ? -5.949 -2.698 -7.692 1.00 85.81 88 GLY A CA 1
ATOM 665 C C . GLY A 1 88 ? -6.440 -1.706 -8.753 1.00 85.81 88 GLY A C 1
ATOM 666 O O . GLY A 1 88 ? -6.051 -1.758 -9.916 1.00 85.81 88 GLY A O 1
ATOM 667 N N . GLY A 1 89 ? -7.346 -0.810 -8.368 1.00 87.25 89 GLY A N 1
ATOM 668 C CA . GLY A 1 89 ? -8.041 0.100 -9.280 1.00 87.25 89 GLY A CA 1
ATOM 669 C C . GLY A 1 89 ? -7.285 1.410 -9.452 1.00 87.25 89 GLY A C 1
ATOM 670 O O . GLY A 1 89 ? -7.617 2.396 -8.795 1.00 87.25 89 GLY A O 1
ATOM 671 N N . SER A 1 90 ? -6.266 1.426 -10.313 1.00 90.62 90 SER A N 1
ATOM 672 C CA . SER A 1 90 ? -5.500 2.641 -10.611 1.00 90.62 90 SER A CA 1
ATOM 673 C C . SER A 1 90 ? -5.143 2.772 -12.088 1.00 90.62 90 SER A C 1
ATOM 675 O O . SER A 1 90 ? -5.220 1.826 -12.874 1.00 90.62 90 SER A O 1
ATOM 677 N N . TRP A 1 91 ? -4.712 3.977 -12.444 1.00 93.50 91 TRP A N 1
ATOM 678 C CA . TRP A 1 91 ? -4.272 4.351 -13.778 1.00 93.50 91 TRP A CA 1
ATOM 679 C C . TRP A 1 91 ? -2.872 4.965 -13.722 1.00 93.50 91 TRP A C 1
ATOM 681 O O . TRP A 1 91 ? -2.558 5.645 -12.739 1.00 93.50 91 TRP A O 1
ATOM 691 N N . PRO A 1 92 ? -2.052 4.815 -14.776 1.00 94.25 92 PRO A N 1
ATOM 692 C CA . PRO A 1 92 ? -0.668 5.282 -14.756 1.00 94.25 92 PRO A CA 1
ATOM 693 C C . PRO A 1 92 ? -0.509 6.772 -14.429 1.00 94.25 92 PRO A C 1
ATOM 695 O O . PRO A 1 92 ? 0.339 7.154 -13.625 1.00 94.25 92 PRO A O 1
ATOM 698 N N . TRP A 1 93 ? -1.371 7.627 -14.989 1.00 92.69 93 TRP A N 1
ATOM 699 C CA . TRP A 1 93 ? -1.302 9.080 -14.791 1.00 92.69 93 TRP A CA 1
ATOM 700 C C . TRP A 1 93 ? -1.579 9.519 -13.349 1.00 92.69 93 TRP A C 1
ATOM 702 O O . TRP A 1 93 ? -1.189 10.619 -12.970 1.00 92.69 93 TRP A O 1
ATOM 712 N N . LYS A 1 94 ? -2.234 8.681 -12.531 1.00 93.06 94 LYS A N 1
ATOM 713 C CA . LYS A 1 94 ? -2.467 8.979 -11.110 1.00 93.06 94 LYS A CA 1
ATOM 714 C C . LYS A 1 94 ? -1.160 8.963 -10.318 1.00 93.06 94 LYS A C 1
ATOM 716 O O . LYS A 1 94 ? -0.995 9.753 -9.395 1.00 93.06 94 LYS A O 1
ATOM 721 N N . TYR A 1 95 ? -0.247 8.069 -10.683 1.00 94.19 95 TYR A N 1
ATOM 722 C CA . TYR A 1 95 ? 1.081 7.982 -10.085 1.00 94.19 95 TYR A CA 1
ATOM 723 C C . TYR A 1 95 ? 2.072 8.929 -10.767 1.00 94.19 95 TYR A C 1
ATOM 725 O O . TYR A 1 95 ? 2.942 9.495 -10.097 1.00 94.19 95 TYR A O 1
ATOM 733 N N . GLY A 1 96 ? 1.903 9.129 -12.078 1.00 93.38 96 GLY A N 1
ATOM 734 C CA . GLY A 1 96 ? 2.830 9.889 -12.908 1.00 93.38 96 GLY A CA 1
ATOM 735 C C . GLY A 1 96 ? 4.210 9.233 -12.965 1.00 93.38 96 GLY A C 1
ATOM 736 O O . GLY A 1 96 ? 4.419 8.138 -12.446 1.00 93.38 96 GLY A O 1
ATOM 737 N N . GLU A 1 97 ? 5.168 9.912 -13.583 1.00 96.25 97 GLU A N 1
ATOM 738 C CA . GLU A 1 97 ? 6.571 9.514 -13.476 1.00 96.25 97 GLU A CA 1
ATOM 739 C C . GLU A 1 97 ? 7.151 9.945 -12.123 1.00 96.25 97 GLU A C 1
ATOM 741 O O . GLU A 1 97 ? 6.682 10.902 -11.497 1.00 96.25 97 GLU A O 1
ATOM 746 N N . GLY A 1 98 ? 8.187 9.248 -11.667 1.00 97.69 98 GLY A N 1
ATOM 747 C CA . GLY A 1 98 ? 8.964 9.645 -10.499 1.00 97.69 98 GLY A CA 1
ATOM 748 C C . GLY A 1 98 ? 9.220 8.521 -9.499 1.00 97.69 98 GLY A C 1
ATOM 749 O O . GLY A 1 98 ? 8.995 7.348 -9.798 1.00 97.69 98 GLY A O 1
ATOM 750 N N . PRO A 1 99 ? 9.712 8.875 -8.301 1.00 98.31 99 PRO A N 1
ATOM 751 C CA . PRO A 1 99 ? 10.161 7.897 -7.319 1.00 98.31 99 PRO A CA 1
ATOM 752 C C . PRO A 1 99 ? 9.086 6.905 -6.861 1.00 98.31 99 PRO A C 1
ATOM 754 O O . PRO A 1 99 ? 7.958 7.289 -6.521 1.00 98.31 99 PRO A O 1
ATOM 757 N N . VAL A 1 100 ? 9.487 5.638 -6.810 1.00 98.69 100 VAL A N 1
ATOM 758 C CA . VAL A 1 100 ? 8.744 4.479 -6.303 1.00 98.69 100 VAL A CA 1
ATOM 759 C C . VAL A 1 100 ? 9.663 3.600 -5.453 1.00 98.69 100 VAL A C 1
ATOM 761 O O . VAL A 1 100 ? 10.883 3.772 -5.460 1.00 98.69 100 VAL A O 1
ATOM 764 N N . GLU A 1 101 ? 9.078 2.659 -4.724 1.00 98.69 101 GLU A N 1
ATOM 765 C CA . GLU A 1 101 ? 9.784 1.664 -3.920 1.00 98.69 101 GLU A CA 1
ATOM 766 C C . GLU A 1 101 ? 9.268 0.259 -4.269 1.00 98.69 101 GLU A C 1
ATOM 768 O O . GLU A 1 101 ? 8.056 0.059 -4.377 1.00 98.69 101 GLU A O 1
ATOM 773 N N . LEU A 1 102 ? 10.179 -0.696 -4.472 1.00 98.69 102 LEU A N 1
ATOM 774 C CA . LEU A 1 102 ? 9.893 -2.104 -4.754 1.00 98.69 102 LEU A CA 1
ATOM 775 C C . LEU A 1 102 ? 10.144 -2.946 -3.499 1.00 98.69 102 LEU A C 1
ATOM 777 O O . LEU A 1 102 ? 11.176 -2.769 -2.852 1.00 98.69 102 LEU A O 1
ATOM 781 N N . LEU A 1 103 ? 9.229 -3.856 -3.173 1.00 98.38 103 LEU A N 1
ATOM 782 C CA . LEU A 1 103 ? 9.350 -4.753 -2.022 1.00 98.38 103 LEU A CA 1
ATOM 783 C C . LEU A 1 103 ? 10.146 -6.009 -2.397 1.00 98.38 103 LEU A C 1
ATOM 785 O O . LEU A 1 103 ? 9.637 -6.861 -3.125 1.00 98.38 103 LEU A O 1
ATOM 789 N N . ALA A 1 104 ? 11.379 -6.115 -1.912 1.00 98.12 104 ALA A N 1
ATOM 790 C CA . ALA A 1 104 ? 12.208 -7.305 -2.072 1.00 98.12 104 ALA A CA 1
ATOM 791 C C . ALA A 1 104 ? 11.701 -8.481 -1.221 1.00 98.12 104 ALA A C 1
ATOM 793 O O . ALA A 1 104 ? 11.065 -8.273 -0.187 1.00 98.12 104 ALA A O 1
ATOM 794 N N . ASP A 1 105 ? 12.074 -9.704 -1.600 1.00 96.88 105 ASP A N 1
ATOM 795 C CA . ASP A 1 105 ? 11.733 -10.943 -0.876 1.00 96.88 105 ASP A CA 1
ATOM 796 C C . ASP A 1 105 ? 12.161 -10.959 0.598 1.00 96.88 105 ASP A C 1
ATOM 798 O O . ASP A 1 105 ? 11.538 -11.613 1.433 1.00 96.88 105 ASP A O 1
ATOM 802 N N . ASP A 1 106 ? 13.230 -10.238 0.936 1.00 96.25 106 ASP A N 1
ATOM 803 C CA . ASP A 1 106 ? 13.723 -10.113 2.309 1.00 96.25 106 ASP A CA 1
ATOM 804 C C . ASP A 1 106 ? 13.044 -8.983 3.108 1.00 96.25 106 ASP A C 1
ATOM 806 O O . ASP A 1 106 ? 13.432 -8.699 4.243 1.00 96.25 106 ASP A O 1
ATOM 810 N N . GLY A 1 107 ? 12.025 -8.343 2.527 1.00 95.44 107 GLY A N 1
ATOM 811 C CA . GLY A 1 107 ? 11.245 -7.267 3.133 1.00 95.44 107 GLY A CA 1
ATOM 812 C C . GLY A 1 107 ? 11.860 -5.873 2.994 1.00 95.44 107 GLY A C 1
ATOM 813 O O . GLY A 1 107 ? 11.285 -4.906 3.498 1.00 95.44 107 GLY A O 1
ATOM 814 N N . ARG A 1 108 ? 13.016 -5.721 2.331 1.00 97.06 108 ARG A N 1
ATOM 815 C CA . ARG A 1 108 ? 13.600 -4.394 2.079 1.00 97.06 108 ARG A CA 1
ATOM 816 C C . ARG A 1 108 ? 12.843 -3.646 0.983 1.00 97.06 108 ARG A C 1
ATOM 818 O O . ARG A 1 108 ? 12.422 -4.219 -0.016 1.00 97.06 108 ARG A O 1
ATOM 825 N N . TRP A 1 109 ? 12.778 -2.324 1.129 1.00 98.00 109 TRP A N 1
ATOM 826 C CA . TRP A 1 109 ? 12.294 -1.419 0.090 1.00 98.00 109 TRP A CA 1
ATOM 827 C C . TRP A 1 109 ? 13.455 -0.918 -0.773 1.00 98.00 109 TRP A C 1
ATOM 829 O O . TRP A 1 109 ? 14.380 -0.271 -0.279 1.00 98.00 109 TRP A O 1
ATOM 839 N N . ILE A 1 110 ? 13.403 -1.211 -2.070 1.00 98.31 110 ILE A N 1
ATOM 840 C CA . ILE A 1 110 ? 14.393 -0.798 -3.071 1.00 98.31 110 ILE A CA 1
ATOM 841 C C . ILE A 1 110 ? 13.865 0.426 -3.813 1.00 98.31 110 ILE A C 1
ATOM 843 O O . ILE A 1 110 ? 12.753 0.406 -4.329 1.00 98.31 110 ILE A O 1
ATOM 847 N N . ALA A 1 111 ? 14.663 1.487 -3.908 1.00 98.50 111 ALA A N 1
ATOM 848 C CA . ALA A 1 111 ? 14.278 2.681 -4.654 1.00 98.50 111 ALA A CA 1
ATOM 849 C C . ALA A 1 111 ? 14.277 2.432 -6.173 1.00 98.50 111 ALA A C 1
ATOM 851 O O . ALA A 1 111 ? 15.165 1.775 -6.716 1.00 98.50 111 ALA A O 1
ATOM 852 N N . GLY A 1 112 ? 13.311 3.028 -6.867 1.00 98.44 112 GLY A N 1
ATOM 853 C CA . GLY A 1 112 ? 13.250 3.043 -8.324 1.00 98.44 112 GLY A CA 1
ATOM 854 C C . GLY A 1 112 ? 12.572 4.301 -8.858 1.00 98.44 112 GLY A C 1
ATOM 855 O O . GLY A 1 112 ? 11.976 5.079 -8.111 1.00 98.44 112 GLY A O 1
ATOM 856 N N . ILE A 1 113 ? 12.657 4.502 -10.169 1.00 98.38 113 ILE A N 1
ATOM 857 C CA . ILE A 1 113 ? 11.975 5.580 -10.888 1.00 98.38 113 ILE A CA 1
ATOM 858 C C . ILE A 1 113 ? 10.962 4.965 -11.846 1.00 98.38 113 ILE A C 1
ATOM 860 O O . ILE A 1 113 ? 11.341 4.259 -12.779 1.00 98.38 113 ILE A O 1
ATOM 864 N N . LEU A 1 114 ? 9.683 5.255 -11.622 1.00 98.50 114 LEU A N 1
ATOM 865 C CA . LEU A 1 114 ? 8.605 4.944 -1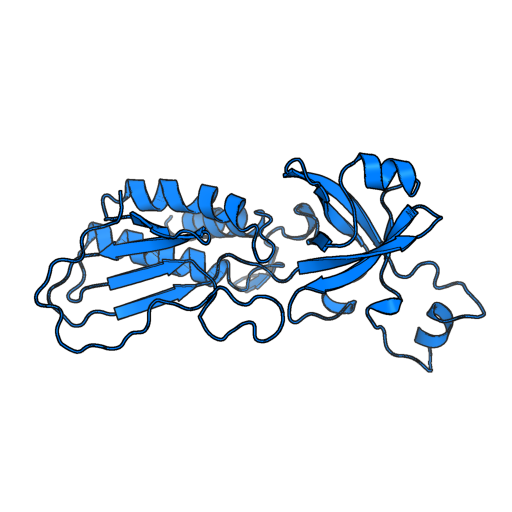2.551 1.00 98.50 114 LEU A CA 1
ATOM 866 C C . LEU A 1 114 ? 8.676 5.909 -13.738 1.00 98.50 114 LEU A C 1
ATOM 868 O O . LEU A 1 114 ? 8.689 7.125 -13.541 1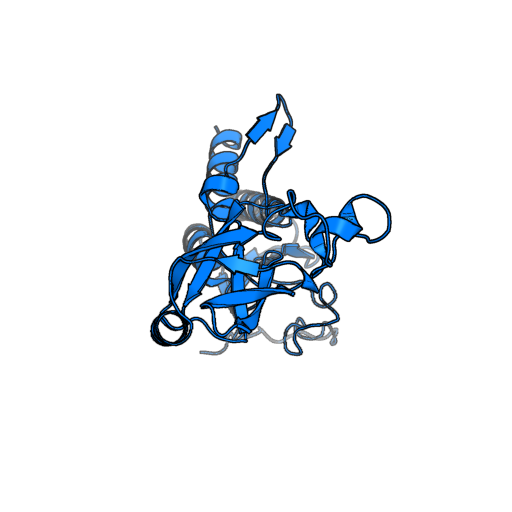.00 98.50 114 LEU A O 1
ATOM 872 N N . SER A 1 115 ? 8.736 5.381 -14.957 1.00 96.88 115 SER A N 1
ATOM 873 C CA . SER A 1 115 ? 8.876 6.175 -16.176 1.00 96.88 115 SER A CA 1
ATOM 874 C C . SER A 1 115 ? 8.298 5.464 -17.400 1.00 96.88 115 SER A C 1
ATOM 876 O O . SER A 1 115 ? 8.233 4.232 -17.455 1.00 96.88 115 SER A O 1
ATOM 878 N N . ILE A 1 116 ? 7.915 6.263 -18.397 1.00 94.88 116 ILE A N 1
ATOM 879 C CA . ILE A 1 116 ? 7.567 5.800 -19.749 1.00 94.88 116 ILE A CA 1
ATOM 880 C C . ILE A 1 116 ? 8.748 5.882 -20.729 1.00 94.88 116 ILE A C 1
ATOM 882 O O . ILE A 1 116 ? 8.626 5.481 -21.885 1.00 94.88 116 ILE A O 1
ATOM 886 N N . GLY A 1 117 ? 9.892 6.413 -20.292 1.00 90.12 117 GLY A N 1
ATOM 887 C CA . GLY A 1 117 ? 11.041 6.712 -21.141 1.00 90.12 117 GLY A CA 1
ATOM 888 C C . GLY A 1 117 ? 10.965 8.088 -21.817 1.00 90.12 117 GLY A C 1
ATOM 889 O O . GLY A 1 117 ? 10.185 8.961 -21.449 1.00 90.12 117 GLY A O 1
ATOM 890 N N . SER A 1 118 ? 11.827 8.313 -22.814 1.00 89.06 118 SER A N 1
ATOM 891 C CA . SER A 1 118 ? 11.988 9.635 -23.439 1.00 89.06 118 SER A CA 1
ATOM 892 C C . SER A 1 118 ? 10.822 10.020 -24.356 1.00 89.06 118 SER A C 1
ATOM 894 O O . SER A 1 118 ? 10.504 9.324 -25.323 1.00 89.06 118 SER A O 1
ATOM 896 N N . VAL A 1 119 ? 10.263 11.211 -24.122 1.00 86.44 119 VAL A N 1
ATOM 897 C CA . VAL A 1 119 ? 9.230 11.839 -24.971 1.00 86.44 119 VAL A CA 1
ATOM 898 C C . VAL A 1 119 ? 9.796 12.610 -26.174 1.00 86.44 119 VAL A C 1
ATOM 900 O O . VAL A 1 119 ? 9.046 13.023 -27.069 1.00 86.44 119 VAL A O 1
ATOM 903 N N . HIS A 1 120 ? 11.120 12.790 -26.237 1.00 87.50 120 HIS A N 1
ATOM 904 C CA . HIS A 1 120 ? 11.833 13.399 -27.371 1.00 87.50 120 HIS A CA 1
ATOM 905 C C . HIS A 1 120 ? 12.131 12.385 -28.486 1.00 87.50 120 HIS A C 1
ATOM 907 O O . HIS A 1 120 ? 13.113 12.496 -29.213 1.00 87.50 120 HIS A O 1
ATOM 913 N N . THR A 1 121 ? 11.274 11.381 -28.619 1.00 85.94 121 THR A N 1
ATOM 914 C CA . THR A 1 121 ? 11.304 10.395 -29.692 1.00 85.94 121 THR A CA 1
ATOM 915 C C . THR A 1 121 ? 10.439 10.867 -30.860 1.00 85.94 121 THR A C 1
ATOM 917 O O . THR A 1 121 ? 9.435 11.571 -30.686 1.00 85.94 121 THR A O 1
ATOM 920 N N . THR A 1 122 ? 10.844 10.508 -32.076 1.00 86.06 122 THR A N 1
ATOM 921 C CA . THR A 1 122 ? 10.110 10.791 -33.323 1.00 86.06 122 THR A CA 1
ATOM 922 C C . THR A 1 122 ? 9.282 9.599 -33.800 1.00 86.06 122 THR A C 1
ATOM 924 O O . THR A 1 122 ? 8.489 9.740 -34.723 1.00 86.06 122 THR A O 1
ATOM 927 N N . THR A 1 123 ? 9.451 8.434 -33.171 1.00 88.38 123 THR A N 1
ATOM 928 C CA . THR A 1 123 ? 8.789 7.173 -33.519 1.00 88.38 123 THR A CA 1
ATOM 929 C C . THR A 1 123 ? 8.499 6.349 -32.266 1.00 88.38 123 THR A C 1
ATOM 931 O O . THR A 1 123 ? 9.1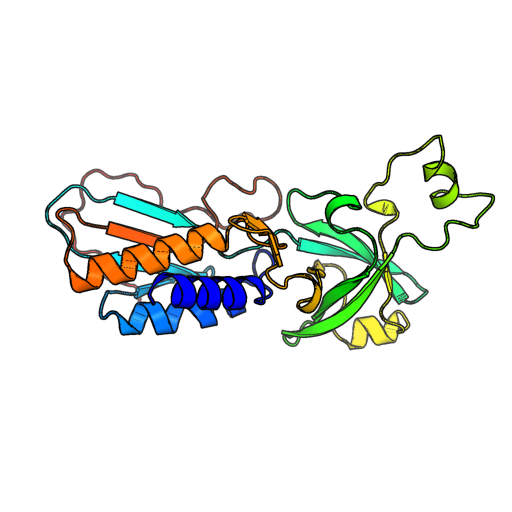57 6.521 -31.239 1.00 88.38 123 THR A O 1
ATOM 934 N N . GLY A 1 124 ? 7.587 5.386 -32.388 1.00 91.25 124 GLY A N 1
ATOM 935 C CA . GLY A 1 124 ? 7.325 4.367 -31.376 1.00 91.25 124 GLY A CA 1
ATOM 936 C C . GLY A 1 124 ? 6.238 4.740 -30.361 1.00 91.25 124 GLY A C 1
ATOM 937 O O . GLY A 1 124 ? 5.707 5.853 -30.388 1.00 91.25 124 GLY A O 1
ATOM 938 N N . PRO A 1 125 ? 5.928 3.823 -29.429 1.00 91.75 125 PRO A N 1
ATOM 939 C CA . PRO A 1 125 ? 4.736 3.917 -28.583 1.00 91.75 125 PRO A CA 1
ATOM 940 C C . PRO A 1 125 ? 4.658 5.172 -27.702 1.00 91.75 125 PRO A C 1
ATOM 942 O O . PRO A 1 125 ? 3.575 5.698 -27.466 1.00 91.75 125 PRO A O 1
ATOM 945 N N . VAL A 1 126 ? 5.804 5.686 -27.239 1.00 92.88 126 VAL A N 1
ATOM 946 C CA . VAL A 1 126 ? 5.869 6.916 -26.427 1.00 92.88 126 VAL A CA 1
ATOM 947 C C . VAL A 1 126 ? 5.566 8.159 -27.269 1.00 92.88 126 VAL A C 1
ATOM 949 O O . VAL A 1 126 ? 4.924 9.089 -26.787 1.00 92.88 126 VAL A O 1
ATOM 952 N N . HIS A 1 127 ? 5.981 8.183 -28.541 1.00 92.25 127 HIS A N 1
ATOM 953 C CA . HIS A 1 127 ? 5.664 9.282 -29.455 1.00 92.25 127 HIS A CA 1
ATOM 954 C C . HIS A 1 127 ? 4.156 9.352 -29.747 1.00 92.25 127 HIS A C 1
ATOM 956 O O . HIS A 1 127 ? 3.583 10.442 -29.780 1.00 92.25 127 HIS A O 1
ATOM 962 N N . GLU A 1 128 ? 3.507 8.194 -29.903 1.00 93.94 128 GLU A N 1
ATOM 963 C CA . GLU A 1 128 ? 2.070 8.070 -30.194 1.00 93.94 128 GLU A CA 1
ATOM 964 C C . GLU A 1 128 ? 1.176 8.688 -29.104 1.00 93.94 128 GLU A C 1
ATOM 966 O O . GLU A 1 128 ? 0.073 9.157 -29.409 1.00 93.94 128 GLU A O 1
ATOM 971 N N . LEU A 1 129 ? 1.670 8.796 -27.861 1.00 92.62 129 LEU A N 1
ATOM 972 C CA . LEU A 1 129 ? 0.968 9.459 -26.751 1.00 92.62 129 LEU A CA 1
ATOM 973 C C . LEU A 1 129 ? 0.607 10.925 -27.036 1.00 92.62 129 LEU A C 1
ATOM 975 O O . LEU A 1 129 ? -0.287 11.475 -26.397 1.00 92.62 129 LEU A O 1
ATOM 979 N N . LYS A 1 130 ? 1.284 11.573 -27.994 1.00 89.44 130 LYS A N 1
ATOM 980 C CA . LYS A 1 130 ? 1.034 12.978 -28.353 1.00 89.44 130 LYS A CA 1
ATOM 981 C C . LYS A 1 130 ? -0.277 13.193 -29.107 1.00 89.44 130 LYS A C 1
ATOM 983 O O . LYS A 1 130 ? -0.765 14.319 -29.137 1.00 89.44 130 LYS A O 1
ATOM 988 N N . SER A 1 131 ? -0.813 12.168 -29.768 1.00 89.44 131 SER A N 1
ATOM 989 C CA . SER A 1 131 ? -1.917 12.375 -30.717 1.00 89.44 131 SER A CA 1
ATOM 990 C C . SER A 1 131 ? -2.833 11.181 -30.945 1.00 89.44 131 SER A C 1
ATOM 992 O O . SER A 1 131 ? -3.972 11.379 -31.358 1.00 89.44 131 SER A O 1
ATOM 994 N N . SER A 1 132 ? -2.361 9.955 -30.728 1.00 91.94 132 SER A N 1
ATOM 995 C CA . SER A 1 132 ? -3.014 8.756 -31.273 1.00 91.94 132 SER A CA 1
ATOM 996 C C . SER A 1 132 ? -3.209 7.635 -30.261 1.00 91.94 132 SER A C 1
ATOM 998 O O . SER A 1 132 ? -3.888 6.657 -30.570 1.00 91.94 132 SER A O 1
ATOM 1000 N N . ARG A 1 133 ? -2.665 7.774 -29.047 1.00 92.88 133 ARG A N 1
ATOM 1001 C CA . ARG A 1 133 ? -2.664 6.707 -28.052 1.00 92.88 133 ARG A CA 1
ATOM 1002 C C . ARG A 1 133 ? -2.845 7.234 -26.620 1.00 92.88 133 ARG A C 1
ATOM 1004 O O . ARG A 1 133 ? -2.171 8.188 -26.245 1.00 92.88 133 ARG A O 1
ATOM 1011 N N . PRO A 1 134 ? -3.705 6.618 -25.789 1.00 92.94 134 PRO A N 1
ATOM 1012 C CA . PRO A 1 134 ? -3.777 6.938 -24.366 1.00 92.94 134 PRO A CA 1
ATOM 1013 C C . PRO A 1 134 ? -2.600 6.338 -23.584 1.00 92.94 134 PRO A C 1
ATOM 1015 O O . PRO A 1 134 ? -2.053 5.299 -23.955 1.00 92.94 134 PRO A O 1
ATOM 1018 N N . LEU A 1 135 ? -2.254 6.953 -22.451 1.00 94.06 135 LEU A N 1
ATOM 1019 C CA . LEU A 1 135 ? -1.282 6.379 -21.524 1.00 94.06 135 LEU A CA 1
ATOM 1020 C C . LEU A 1 135 ? -1.873 5.148 -20.820 1.00 94.06 135 LEU A C 1
ATOM 1022 O O . LEU A 1 135 ? -2.821 5.256 -20.040 1.00 94.06 135 LEU A O 1
ATOM 1026 N N . THR A 1 136 ? -1.271 3.991 -21.073 1.00 94.81 136 THR A N 1
ATOM 1027 C CA . THR A 1 136 ? -1.651 2.683 -20.526 1.00 94.81 136 THR A CA 1
ATOM 1028 C C . THR A 1 136 ? -0.473 2.022 -19.807 1.00 94.81 136 THR A C 1
ATOM 1030 O O . THR A 1 136 ? 0.674 2.448 -19.941 1.00 94.81 136 THR A O 1
ATOM 1033 N N . TRP A 1 137 ? -0.763 0.996 -19.002 1.00 95.69 137 TRP A N 1
ATOM 1034 C CA . TRP A 1 137 ? 0.222 0.318 -18.148 1.00 95.69 137 TRP A CA 1
ATOM 1035 C C . TRP A 1 137 ? 1.377 -0.336 -18.910 1.00 95.69 137 TRP A C 1
ATOM 1037 O O . TRP A 1 137 ? 2.479 -0.410 -18.386 1.00 95.69 137 TRP A O 1
ATOM 1047 N N . ASP A 1 138 ? 1.171 -0.737 -20.161 1.00 94.88 138 ASP A N 1
ATOM 1048 C CA . ASP A 1 138 ? 2.187 -1.422 -20.964 1.00 94.88 138 ASP A CA 1
ATOM 1049 C C . ASP A 1 138 ? 3.410 -0.552 -21.317 1.00 94.88 138 ASP A C 1
ATOM 1051 O O . ASP A 1 138 ? 4.445 -1.086 -21.715 1.00 94.88 138 ASP A O 1
ATOM 1055 N N . LEU A 1 139 ? 3.314 0.773 -21.143 1.00 95.62 139 LEU A N 1
ATOM 1056 C CA . LEU A 1 139 ? 4.445 1.698 -21.274 1.00 95.62 139 LEU A CA 1
ATOM 1057 C C . LEU A 1 139 ? 5.160 1.975 -19.948 1.00 95.62 139 LEU A C 1
ATOM 1059 O O . LEU A 1 139 ? 6.225 2.587 -19.952 1.00 95.62 139 LEU A O 1
ATOM 1063 N N . MET A 1 140 ? 4.587 1.563 -18.818 1.00 97.81 140 MET A N 1
ATOM 1064 C CA . MET A 1 140 ? 5.114 1.894 -17.502 1.00 97.81 140 MET A CA 1
ATOM 1065 C C . MET A 1 140 ? 6.214 0.916 -17.105 1.00 97.81 140 MET A C 1
ATOM 1067 O O . MET A 1 140 ? 6.002 -0.295 -16.998 1.00 97.81 140 MET A O 1
ATOM 1071 N N . THR A 1 141 ? 7.395 1.462 -16.839 1.00 98.31 141 THR A N 1
ATOM 1072 C CA . THR A 1 141 ? 8.542 0.697 -16.353 1.00 98.31 141 THR A CA 1
ATOM 1073 C C . THR A 1 141 ? 9.156 1.355 -15.130 1.00 98.31 141 THR A C 1
ATOM 1075 O O . THR A 1 141 ? 9.052 2.566 -14.947 1.00 98.31 141 THR A O 1
ATOM 1078 N N . VAL A 1 142 ? 9.805 0.557 -14.292 1.00 98.69 142 VAL A N 1
ATOM 1079 C CA . VAL A 1 142 ? 10.579 1.019 -13.147 1.00 98.69 142 VAL A CA 1
ATOM 1080 C C . VAL A 1 142 ? 12.053 0.775 -13.421 1.00 98.69 142 VAL A C 1
ATOM 1082 O O . VAL A 1 142 ? 12.465 -0.340 -13.742 1.00 98.69 142 VAL A O 1
ATOM 1085 N N . PHE A 1 143 ? 12.843 1.836 -13.297 1.00 98.25 143 PHE A N 1
ATOM 1086 C CA . PHE A 1 143 ? 14.293 1.806 -13.420 1.00 98.25 143 PHE A CA 1
ATOM 1087 C C . PHE A 1 143 ? 14.943 1.927 -12.041 1.00 98.25 143 PHE A C 1
ATOM 1089 O O . PHE A 1 143 ? 14.698 2.898 -11.325 1.00 98.25 143 PHE A O 1
ATOM 1096 N N . THR A 1 144 ? 15.780 0.955 -11.681 1.00 98.06 144 THR A N 1
ATOM 1097 C CA . THR A 1 144 ? 16.522 0.912 -10.405 1.00 98.06 144 THR A CA 1
ATOM 1098 C C . THR A 1 144 ? 18.018 1.192 -10.571 1.00 98.06 144 THR A C 1
ATOM 1100 O O . THR A 1 144 ? 18.717 1.384 -9.583 1.00 98.06 144 THR A O 1
ATOM 1103 N N . GLY A 1 145 ? 18.522 1.233 -11.810 1.00 97.25 145 GLY A N 1
ATOM 1104 C CA . GLY A 1 145 ? 19.956 1.327 -12.103 1.00 97.25 145 GLY A CA 1
ATOM 1105 C C . GLY A 1 145 ? 20.681 -0.016 -12.203 1.00 97.25 145 GLY A C 1
ATOM 1106 O O . GLY A 1 145 ? 21.855 -0.022 -12.559 1.00 97.25 145 GLY A O 1
ATOM 1107 N N . TRP A 1 146 ? 19.997 -1.129 -11.935 1.00 97.94 146 TRP A N 1
ATOM 1108 C CA . TRP A 1 146 ? 20.562 -2.477 -12.001 1.00 97.94 146 TRP A CA 1
ATOM 1109 C C . TRP A 1 146 ? 20.202 -3.206 -13.289 1.00 97.94 146 TRP A C 1
ATOM 1111 O O . TRP A 1 146 ? 19.150 -2.958 -13.882 1.00 97.94 146 TRP A O 1
ATOM 1121 N N . GLY A 1 147 ? 21.073 -4.133 -13.692 1.00 98.19 147 GLY A N 1
ATOM 1122 C CA . GLY A 1 147 ? 20.762 -5.108 -14.735 1.00 98.19 147 GLY A CA 1
ATOM 1123 C C . GLY A 1 147 ? 19.770 -6.172 -14.252 1.00 98.19 147 GLY A C 1
ATOM 1124 O O . GLY A 1 147 ? 19.498 -6.300 -13.058 1.00 98.19 147 GLY A O 1
ATOM 1125 N N . LYS A 1 148 ? 19.242 -6.980 -15.181 1.00 98.19 148 LYS A N 1
ATOM 1126 C CA . LYS A 1 148 ? 18.249 -8.027 -14.881 1.00 98.19 148 LYS A CA 1
ATOM 1127 C C . LYS A 1 148 ? 18.709 -9.002 -13.795 1.00 98.19 148 LYS A C 1
ATOM 1129 O O . LYS A 1 148 ? 17.978 -9.236 -12.839 1.00 98.19 148 LYS A O 1
ATOM 1134 N N . GLU A 1 149 ? 19.910 -9.562 -13.935 1.00 98.31 149 GLU A N 1
ATOM 1135 C CA . GLU A 1 149 ? 20.451 -10.547 -12.986 1.00 98.31 149 GLU A CA 1
ATOM 1136 C C . GLU A 1 149 ? 20.663 -9.949 -11.591 1.00 98.31 149 GLU A C 1
ATOM 1138 O O . GLU A 1 149 ? 20.311 -10.571 -10.592 1.00 98.31 149 GLU A O 1
ATOM 1143 N N . GLU A 1 150 ? 21.176 -8.720 -11.519 1.00 97.94 150 GLU A N 1
ATOM 1144 C CA . GLU A 1 150 ? 21.363 -7.991 -10.262 1.00 97.94 150 GLU A CA 1
ATOM 1145 C C . GLU A 1 150 ? 20.023 -7.702 -9.582 1.00 97.94 150 GLU A C 1
ATOM 1147 O O . GLU A 1 150 ? 19.884 -7.913 -8.380 1.00 97.94 150 GLU A O 1
ATOM 1152 N N . LEU A 1 151 ? 19.021 -7.262 -10.347 1.00 97.62 151 LEU A N 1
ATOM 1153 C CA . LEU A 1 151 ? 17.691 -6.960 -9.828 1.00 97.62 151 LEU A CA 1
ATOM 1154 C C . LEU A 1 151 ? 17.003 -8.219 -9.272 1.00 97.62 151 LEU A C 1
ATOM 1156 O O . LEU A 1 151 ? 16.458 -8.182 -8.168 1.00 97.62 151 LEU A O 1
ATOM 1160 N N . LEU A 1 152 ? 17.110 -9.348 -9.981 1.00 98.19 152 LEU A N 1
ATOM 1161 C CA . LEU A 1 152 ? 16.636 -10.652 -9.504 1.00 98.19 152 LEU A CA 1
ATOM 1162 C C . LEU A 1 152 ? 17.381 -11.099 -8.239 1.00 98.19 152 LEU A C 1
ATOM 1164 O O . LEU A 1 152 ? 16.755 -11.572 -7.294 1.00 98.19 152 LEU A O 1
ATOM 1168 N N . ALA A 1 153 ? 18.703 -10.910 -8.183 1.00 98.12 153 ALA A N 1
ATOM 1169 C CA . ALA A 1 153 ? 19.509 -11.228 -7.003 1.00 98.12 153 ALA A CA 1
ATOM 1170 C C . ALA A 1 153 ? 19.158 -10.359 -5.781 1.00 98.12 153 ALA A C 1
ATOM 1172 O O . ALA A 1 153 ? 19.407 -10.764 -4.647 1.00 98.12 153 ALA A O 1
ATOM 1173 N N . GLN A 1 154 ? 18.566 -9.181 -5.997 1.00 98.06 154 GLN A N 1
ATOM 1174 C CA . GLN A 1 154 ? 18.023 -8.325 -4.939 1.00 98.06 154 GLN A CA 1
ATOM 1175 C C . GLN A 1 154 ? 16.597 -8.714 -4.516 1.00 98.06 154 GLN A C 1
ATOM 1177 O O . GLN A 1 154 ? 16.018 -8.020 -3.685 1.00 98.06 154 GLN A O 1
ATOM 1182 N N . GLY A 1 155 ? 16.035 -9.803 -5.053 1.00 97.88 155 GLY A N 1
ATOM 1183 C CA . GLY A 1 155 ? 14.694 -10.280 -4.705 1.00 97.88 155 GLY A CA 1
ATOM 1184 C C . GLY A 1 155 ? 13.571 -9.505 -5.393 1.00 97.88 155 GLY A C 1
ATOM 1185 O O . GLY A 1 155 ? 12.465 -9.436 -4.868 1.00 97.88 155 GLY A O 1
ATOM 1186 N N . VAL A 1 156 ? 13.845 -8.870 -6.540 1.00 98.38 156 VAL A N 1
ATOM 1187 C CA . VAL A 1 156 ? 12.818 -8.221 -7.366 1.00 98.38 156 VAL A CA 1
ATOM 1188 C C . VAL A 1 156 ? 12.530 -9.088 -8.584 1.00 98.38 156 VAL A C 1
ATOM 1190 O O . VAL A 1 156 ? 13.387 -9.277 -9.446 1.00 98.38 156 VAL A O 1
ATOM 1193 N N . HIS A 1 157 ? 11.300 -9.576 -8.686 1.00 97.88 157 HIS A N 1
ATOM 1194 C CA . HIS A 1 157 ? 10.851 -10.484 -9.737 1.00 97.88 157 HIS A CA 1
ATOM 1195 C C . HIS A 1 157 ? 9.372 -10.247 -10.086 1.00 97.88 157 HIS A C 1
ATOM 1197 O O . HIS A 1 157 ? 8.706 -9.375 -9.531 1.00 97.88 157 HIS A O 1
ATOM 1203 N N . VAL A 1 158 ? 8.821 -11.025 -11.023 1.00 98.31 158 VAL A N 1
ATOM 1204 C CA . VAL A 1 158 ? 7.382 -10.973 -11.342 1.00 98.31 158 VAL A CA 1
ATOM 1205 C C . VAL A 1 158 ? 6.558 -11.246 -10.083 1.00 98.31 158 VAL A C 1
ATOM 1207 O O . VAL A 1 158 ? 6.784 -12.243 -9.403 1.00 98.31 158 VAL A O 1
ATOM 1210 N N . GLY A 1 159 ? 5.603 -10.372 -9.771 1.00 97.00 159 GLY A N 1
ATOM 1211 C CA . GLY A 1 159 ? 4.821 -10.421 -8.533 1.00 97.00 159 GLY A CA 1
ATOM 1212 C C . GLY A 1 159 ? 5.296 -9.458 -7.440 1.00 97.00 159 GLY A C 1
ATOM 1213 O O . GLY A 1 159 ? 4.491 -9.124 -6.567 1.00 97.00 159 GLY A O 1
ATOM 1214 N N . THR A 1 160 ? 6.529 -8.939 -7.520 1.00 98.44 160 THR A N 1
ATOM 1215 C CA . THR A 1 160 ? 7.046 -7.924 -6.589 1.00 98.44 160 THR A CA 1
ATOM 1216 C C . THR A 1 160 ? 6.124 -6.706 -6.548 1.00 98.44 160 THR A C 1
ATOM 1218 O O . THR A 1 160 ? 5.722 -6.168 -7.586 1.00 98.44 160 THR A O 1
ATOM 1221 N N . ARG A 1 161 ? 5.774 -6.266 -5.335 1.00 98.19 161 ARG A N 1
ATOM 1222 C CA . ARG A 1 161 ? 4.942 -5.080 -5.113 1.00 98.19 161 ARG A CA 1
ATOM 1223 C C . ARG A 1 161 ? 5.752 -3.813 -5.312 1.00 98.19 161 ARG A C 1
ATOM 1225 O O . ARG A 1 161 ? 6.906 -3.735 -4.904 1.00 98.19 161 ARG A O 1
ATOM 1232 N N . VAL A 1 162 ? 5.119 -2.814 -5.915 1.00 98.44 162 VAL A N 1
ATOM 1233 C CA . VAL A 1 162 ? 5.711 -1.498 -6.136 1.00 98.44 162 VAL A CA 1
ATOM 1234 C C . VAL A 1 162 ? 4.741 -0.433 -5.644 1.00 98.44 162 VAL A C 1
ATOM 1236 O O . VAL A 1 162 ? 3.560 -0.441 -5.998 1.00 98.44 162 VAL A O 1
ATOM 1239 N N . LEU A 1 163 ? 5.233 0.496 -4.835 1.00 98.19 163 LEU A N 1
ATOM 1240 C CA . LEU A 1 163 ? 4.448 1.596 -4.287 1.00 98.19 163 LEU A CA 1
ATOM 1241 C C . LEU A 1 163 ? 5.093 2.942 -4.579 1.00 98.19 163 LEU A C 1
ATOM 1243 O O . LEU A 1 163 ? 6.276 3.043 -4.892 1.00 98.19 163 LEU A O 1
ATOM 1247 N N . ILE A 1 164 ? 4.297 4.004 -4.473 1.00 97.94 164 ILE A N 1
ATOM 1248 C CA . ILE A 1 164 ? 4.823 5.368 -4.498 1.00 97.94 164 ILE A CA 1
ATOM 1249 C C . ILE A 1 164 ? 5.824 5.530 -3.352 1.00 97.94 164 ILE A C 1
ATOM 1251 O O . ILE A 1 164 ? 5.550 5.106 -2.230 1.00 97.94 164 ILE A O 1
ATOM 1255 N N . ALA A 1 165 ? 6.981 6.134 -3.628 1.00 98.00 165 ALA A N 1
ATOM 1256 C CA . ALA A 1 165 ? 8.016 6.299 -2.612 1.00 98.00 165 ALA A CA 1
ATOM 1257 C C . ALA A 1 165 ? 7.497 7.129 -1.430 1.00 98.00 165 ALA A C 1
ATOM 1259 O O . ALA A 1 165 ? 6.751 8.096 -1.628 1.00 98.00 165 ALA A O 1
ATOM 1260 N N . ARG A 1 166 ? 7.920 6.803 -0.203 1.00 96.31 166 ARG A N 1
ATOM 1261 C CA . ARG A 1 166 ? 7.343 7.392 1.026 1.00 96.31 166 ARG A CA 1
ATOM 1262 C C . ARG A 1 166 ? 7.395 8.911 1.051 1.00 96.31 166 ARG A C 1
ATOM 1264 O O . ARG A 1 166 ? 6.433 9.567 1.437 1.00 96.31 166 ARG A O 1
ATOM 1271 N N . HIS A 1 167 ? 8.496 9.488 0.578 1.00 94.94 167 HIS A N 1
ATOM 1272 C CA . HIS A 1 167 ? 8.675 10.939 0.548 1.00 94.94 167 HIS A CA 1
ATOM 1273 C C . HIS A 1 167 ? 7.677 11.659 -0.377 1.00 94.94 167 HIS A C 1
ATOM 1275 O O . HIS A 1 167 ? 7.446 12.851 -0.200 1.00 94.94 167 HIS A O 1
ATOM 1281 N N . ARG A 1 168 ? 7.044 10.957 -1.328 1.00 96.06 168 ARG A N 1
ATOM 1282 C CA . ARG A 1 168 ? 5.958 11.502 -2.162 1.00 96.06 168 ARG A CA 1
ATOM 1283 C C . ARG A 1 168 ? 4.583 11.416 -1.496 1.00 96.06 168 ARG A C 1
ATOM 1285 O O . ARG A 1 168 ? 3.638 12.004 -2.012 1.00 96.06 168 ARG A O 1
ATOM 1292 N N . LYS A 1 169 ? 4.458 10.694 -0.380 1.00 95.62 169 LYS A N 1
ATOM 1293 C CA . LYS A 1 169 ? 3.214 10.540 0.386 1.00 95.62 169 LYS A CA 1
ATOM 1294 C C . LYS A 1 169 ? 3.107 11.526 1.555 1.00 95.62 169 LYS A C 1
ATOM 1296 O O . LYS A 1 169 ? 2.240 11.377 2.408 1.00 95.62 169 LYS A O 1
ATOM 1301 N N . GLN A 1 170 ? 3.973 12.531 1.652 1.00 93.31 170 GLN A N 1
ATOM 1302 C CA . GLN A 1 170 ? 3.868 13.511 2.735 1.00 93.31 170 GLN A CA 1
ATOM 1303 C C . GLN A 1 170 ? 2.497 14.203 2.710 1.00 93.31 170 GLN A C 1
ATOM 1305 O O . GLN A 1 170 ? 2.005 14.575 1.644 1.00 93.31 170 GLN A O 1
ATOM 1310 N N . LEU A 1 171 ? 1.882 14.373 3.884 1.00 95.25 171 LEU A N 1
ATOM 1311 C CA . LEU A 1 171 ? 0.632 15.118 3.999 1.00 95.25 171 LEU A CA 1
ATOM 1312 C C . LEU A 1 171 ? 0.860 16.575 3.596 1.00 95.25 171 LEU A C 1
ATOM 1314 O O . LEU A 1 171 ? 1.624 17.301 4.231 1.00 95.25 171 LEU A O 1
ATOM 1318 N N . LEU A 1 172 ? 0.145 17.011 2.567 1.00 95.25 172 LEU A N 1
ATOM 1319 C CA . LEU A 1 172 ? 0.079 18.403 2.163 1.00 95.25 172 LEU A CA 1
ATOM 1320 C C . LEU A 1 172 ? -1.166 19.049 2.771 1.00 95.25 172 LEU A C 1
ATOM 1322 O O . LEU A 1 172 ? -2.283 18.562 2.584 1.00 95.25 172 LEU A O 1
ATOM 1326 N N . ARG A 1 173 ? -0.980 20.178 3.458 1.00 94.00 173 ARG A N 1
ATOM 1327 C CA . ARG A 1 173 ? -2.078 21.001 3.970 1.00 94.00 173 ARG A CA 1
ATOM 1328 C C . ARG A 1 173 ? -2.366 22.158 3.019 1.00 94.00 173 ARG A C 1
ATOM 1330 O O . ARG A 1 173 ? -1.487 22.965 2.729 1.00 94.00 173 ARG A O 1
ATOM 1337 N N . LEU A 1 174 ? -3.617 22.259 2.586 1.00 94.50 174 LEU A N 1
ATOM 1338 C CA . LEU A 1 174 ? -4.138 23.330 1.741 1.00 94.50 174 LEU A CA 1
ATOM 1339 C C . LEU A 1 174 ? -5.261 24.042 2.502 1.00 94.50 174 LEU A C 1
ATOM 1341 O O . LEU A 1 174 ? -6.440 23.762 2.304 1.00 94.50 174 LEU A O 1
ATOM 1345 N N . GLY A 1 175 ? -4.893 24.927 3.431 1.00 92.88 175 GLY A N 1
ATOM 1346 C CA . GLY A 1 175 ? -5.853 25.513 4.371 1.00 92.88 175 GLY A CA 1
ATOM 1347 C C . GLY A 1 175 ? -6.503 24.429 5.234 1.00 92.88 175 GLY A C 1
ATOM 1348 O O . GLY A 1 175 ? -5.815 23.748 5.994 1.00 92.88 175 GLY A O 1
ATOM 1349 N N . GLU A 1 176 ? -7.817 24.255 5.095 1.00 92.25 176 GLU A N 1
ATOM 1350 C CA . GLU A 1 176 ? -8.593 23.226 5.805 1.00 92.25 176 GLU A CA 1
ATOM 1351 C C . GLU A 1 176 ? -8.545 21.845 5.132 1.00 92.25 176 GLU A C 1
ATOM 1353 O O . GLU A 1 176 ? -8.967 20.853 5.723 1.00 92.25 176 GLU A O 1
ATOM 1358 N N . TYR A 1 177 ? -8.013 21.760 3.911 1.00 94.81 177 TYR A N 1
ATOM 1359 C CA . TYR A 1 177 ? -7.925 20.512 3.160 1.00 94.81 177 TYR A CA 1
ATOM 1360 C C . TYR A 1 177 ? -6.595 19.798 3.407 1.00 94.81 177 TYR A C 1
ATOM 1362 O O . TYR A 1 177 ? -5.549 20.423 3.611 1.00 94.81 177 TYR A O 1
ATOM 1370 N N . LEU A 1 178 ? -6.637 18.469 3.327 1.00 94.94 178 LEU A N 1
ATOM 1371 C CA . LEU A 1 178 ? -5.466 17.599 3.339 1.00 94.94 178 LEU A CA 1
ATOM 1372 C C . LEU A 1 178 ? -5.384 16.846 2.016 1.00 94.94 178 LEU A C 1
ATOM 1374 O O . LEU A 1 178 ? -6.399 16.383 1.495 1.00 94.94 178 LEU A O 1
ATOM 1378 N N . ALA A 1 179 ? -4.172 16.698 1.498 1.00 95.81 179 ALA A N 1
ATOM 1379 C CA . ALA A 1 179 ? -3.897 15.938 0.292 1.00 95.81 179 ALA A CA 1
ATOM 1380 C C . ALA A 1 179 ? -2.693 15.022 0.514 1.00 95.81 179 ALA A C 1
ATOM 1382 O O . ALA A 1 179 ? -1.672 15.445 1.048 1.00 95.81 179 ALA A O 1
ATOM 1383 N N . SER A 1 180 ? -2.820 13.768 0.094 1.00 96.12 180 SER A N 1
ATOM 1384 C CA . SER A 1 180 ? -1.712 12.828 -0.052 1.00 96.12 180 SER A CA 1
ATOM 1385 C C . SER A 1 180 ? -2.153 11.616 -0.879 1.00 96.12 180 SER A C 1
ATOM 1387 O O . SER A 1 180 ? -3.345 11.413 -1.133 1.00 96.12 180 SER A O 1
ATOM 1389 N N . PHE A 1 181 ? -1.188 10.794 -1.281 1.00 95.06 181 PHE A N 1
ATOM 1390 C CA . PHE A 1 181 ? -1.445 9.409 -1.653 1.00 95.06 181 PHE A CA 1
ATOM 1391 C C . PHE A 1 181 ? -1.940 8.606 -0.441 1.00 95.06 181 PHE A C 1
ATOM 1393 O O . PHE A 1 181 ? -1.785 9.016 0.705 1.00 95.06 181 PHE A O 1
ATOM 1400 N N . ALA A 1 182 ? -2.563 7.459 -0.711 1.00 94.00 182 ALA A N 1
ATOM 1401 C CA . ALA A 1 182 ? -3.029 6.513 0.302 1.00 94.00 182 ALA A CA 1
ATOM 1402 C C . ALA A 1 182 ? -4.044 7.053 1.333 1.00 94.00 182 ALA A C 1
ATOM 1404 O O . ALA A 1 182 ? -4.375 6.335 2.262 1.00 94.00 182 ALA A O 1
ATOM 1405 N N . LEU A 1 183 ? -4.614 8.260 1.184 1.00 96.31 183 LEU A N 1
ATOM 1406 C CA . LEU A 1 183 ? -5.685 8.715 2.092 1.00 96.31 183 LEU A CA 1
ATOM 1407 C C . LEU A 1 183 ? -6.884 7.746 2.124 1.00 96.31 183 LEU A C 1
ATOM 1409 O O . LEU A 1 183 ? -7.508 7.596 3.172 1.00 96.31 183 LEU A O 1
ATOM 1413 N N . ASP A 1 184 ? -7.163 7.076 0.999 1.00 94.19 184 ASP A N 1
ATOM 1414 C CA . ASP A 1 184 ? -8.017 5.883 0.925 1.00 94.19 184 ASP A CA 1
ATOM 1415 C C . ASP A 1 184 ? -7.191 4.640 1.325 1.00 94.19 184 ASP A C 1
ATOM 1417 O O . ASP A 1 184 ? -6.330 4.227 0.549 1.00 94.19 184 ASP A O 1
ATOM 1421 N N . ASP A 1 185 ? -7.377 4.031 2.501 1.00 95.38 185 ASP A N 1
ATOM 1422 C CA . ASP A 1 185 ? -8.335 4.373 3.579 1.00 95.38 185 ASP A CA 1
ATOM 1423 C C . ASP A 1 185 ? -7.652 4.701 4.910 1.00 95.38 185 ASP A C 1
ATOM 1425 O O . ASP A 1 185 ? -8.190 4.487 5.996 1.00 95.38 185 ASP A O 1
ATOM 1429 N N . ARG A 1 186 ? -6.455 5.293 4.834 1.00 96.69 186 ARG A N 1
ATOM 1430 C CA . ARG A 1 186 ? -5.705 5.779 6.002 1.00 96.69 186 ARG A CA 1
ATOM 1431 C C . ARG A 1 186 ? -6.514 6.758 6.844 1.00 96.69 186 ARG A C 1
ATOM 1433 O O . ARG A 1 186 ? -6.443 6.699 8.066 1.00 96.69 186 ARG A O 1
ATOM 1440 N N . MET A 1 187 ? -7.328 7.600 6.205 1.00 96.31 187 MET A N 1
ATOM 1441 C CA . MET A 1 187 ? -8.242 8.493 6.918 1.00 96.31 187 MET A CA 1
ATOM 1442 C C . MET A 1 187 ? -9.320 7.714 7.686 1.00 96.31 187 MET A C 1
ATOM 1444 O O . MET A 1 187 ? -9.612 8.052 8.833 1.00 96.31 187 MET A O 1
ATOM 1448 N N . GLY A 1 188 ? -9.883 6.656 7.090 1.00 96.62 188 GLY A N 1
ATOM 1449 C CA . GLY A 1 188 ? -10.825 5.764 7.764 1.00 96.62 188 GLY A CA 1
ATOM 1450 C C . GLY A 1 188 ? -10.192 5.073 8.969 1.00 96.62 188 GLY A C 1
ATOM 1451 O O . GLY A 1 188 ? -10.775 5.092 10.050 1.00 96.62 188 GLY A O 1
ATOM 1452 N N . LEU A 1 189 ? -8.966 4.557 8.832 1.00 96.88 189 LEU A N 1
ATOM 1453 C CA . LEU A 1 189 ? -8.224 3.953 9.948 1.00 96.88 189 LEU A CA 1
ATOM 1454 C C . LEU A 1 189 ? -8.002 4.956 11.089 1.00 96.88 189 LEU A C 1
ATOM 1456 O O . LEU A 1 189 ? -8.250 4.628 12.249 1.00 96.88 189 LEU A O 1
ATOM 1460 N N . THR A 1 190 ? -7.584 6.188 10.775 1.00 97.06 190 THR A N 1
ATOM 1461 C CA . THR A 1 190 ? -7.423 7.254 11.778 1.00 97.06 190 THR A CA 1
ATOM 1462 C C . THR A 1 190 ? -8.746 7.564 12.479 1.00 97.06 190 THR A C 1
ATOM 1464 O O . THR A 1 190 ? -8.775 7.680 13.704 1.00 97.06 190 THR A O 1
ATOM 1467 N N . ALA A 1 191 ? -9.853 7.648 11.735 1.00 96.00 191 ALA A N 1
ATOM 1468 C CA . ALA A 1 191 ? -11.175 7.880 12.311 1.00 96.00 191 ALA A CA 1
ATOM 1469 C C . ALA A 1 191 ? -11.629 6.725 13.222 1.00 96.00 191 ALA A C 1
ATOM 1471 O O . ALA A 1 191 ? -12.172 6.977 14.299 1.00 96.00 191 ALA A O 1
ATOM 1472 N N . LEU A 1 192 ? -11.372 5.468 12.838 1.00 95.38 192 LEU A N 1
ATOM 1473 C CA . LEU A 1 192 ? -11.682 4.306 13.676 1.00 95.38 192 LEU A CA 1
ATOM 1474 C C . LEU A 1 192 ? -10.827 4.262 14.944 1.00 95.38 192 LEU A C 1
ATOM 1476 O O . LEU A 1 192 ? -11.351 3.936 16.005 1.00 95.38 192 LEU A O 1
ATOM 1480 N N . MET A 1 193 ? -9.549 4.639 14.872 1.00 95.56 193 MET A N 1
ATOM 1481 C CA . MET A 1 193 ? -8.703 4.770 16.063 1.00 95.56 193 MET A CA 1
ATOM 1482 C C . MET A 1 193 ? -9.210 5.852 17.017 1.00 95.56 193 MET A C 1
ATOM 1484 O O . MET A 1 193 ? -9.244 5.630 18.228 1.00 95.56 193 MET A O 1
ATOM 1488 N N . ALA A 1 194 ? -9.650 6.994 16.483 1.00 94.06 194 ALA A N 1
ATOM 1489 C CA . ALA A 1 194 ? -10.243 8.054 17.290 1.00 94.06 194 ALA A CA 1
ATOM 1490 C C . ALA A 1 194 ? -11.528 7.596 17.984 1.00 94.06 194 ALA A C 1
ATOM 1492 O O . ALA A 1 194 ? -11.704 7.826 19.181 1.00 94.06 194 ALA A O 1
ATOM 1493 N N . LEU A 1 195 ? -12.391 6.884 17.256 1.00 92.81 195 LEU A N 1
ATOM 1494 C CA . LEU A 1 195 ? -13.598 6.295 17.824 1.00 92.81 195 LEU A CA 1
ATOM 1495 C C . LEU A 1 195 ? -13.275 5.248 18.897 1.00 92.81 195 LEU A C 1
ATOM 1497 O O . LEU A 1 195 ? -13.907 5.259 19.949 1.00 92.81 195 LEU A O 1
ATOM 1501 N N . LEU A 1 196 ? -12.295 4.371 18.660 1.00 92.44 196 LEU A N 1
ATOM 1502 C CA . LEU A 1 196 ? -11.885 3.356 19.632 1.00 92.44 196 LEU A CA 1
ATOM 1503 C C . LEU A 1 196 ? -11.398 3.994 20.933 1.00 92.44 196 LEU A C 1
ATOM 1505 O O . LEU A 1 196 ? -11.780 3.547 22.013 1.00 92.44 196 LEU A O 1
ATOM 1509 N N . GLN A 1 197 ? -10.584 5.049 20.831 1.00 92.38 197 GLN A N 1
ATOM 1510 C CA . GLN A 1 197 ? -10.070 5.763 21.997 1.00 92.38 197 GLN A CA 1
ATOM 1511 C C . GLN A 1 197 ? -11.198 6.417 22.806 1.00 92.38 197 GLN A C 1
ATOM 1513 O O . GLN A 1 197 ? -11.214 6.297 24.030 1.00 92.38 197 GLN A O 1
ATOM 1518 N N . GLU A 1 198 ? -12.144 7.085 22.141 1.00 90.75 198 GLU A N 1
ATOM 1519 C CA . GLU A 1 198 ? -13.317 7.681 22.797 1.00 90.75 198 GLU A CA 1
ATOM 1520 C C . GLU A 1 198 ? -14.183 6.598 23.469 1.00 90.75 198 GLU A C 1
ATOM 1522 O O . GLU A 1 198 ? -14.553 6.723 24.638 1.00 90.75 198 GLU A O 1
ATOM 1527 N N . ALA A 1 199 ? -14.450 5.499 22.758 1.00 89.75 199 ALA A N 1
ATOM 1528 C CA . ALA A 1 199 ? -15.282 4.398 23.235 1.00 89.75 199 ALA A CA 1
ATOM 1529 C C . ALA A 1 199 ? -14.673 3.670 24.445 1.00 89.75 199 ALA A C 1
ATOM 1531 O O . ALA A 1 199 ? -15.396 3.341 25.384 1.00 89.75 199 ALA A O 1
ATOM 1532 N N . ALA A 1 200 ? -13.353 3.465 24.453 1.00 87.88 200 ALA A N 1
ATOM 1533 C CA . ALA A 1 200 ? -12.642 2.833 25.564 1.00 87.88 200 ALA A CA 1
ATOM 1534 C C . ALA A 1 200 ? -12.659 3.684 26.850 1.00 87.88 200 ALA A C 1
ATOM 1536 O O . ALA A 1 200 ? -12.603 3.137 27.948 1.00 87.88 200 ALA A O 1
ATOM 1537 N N . GLN A 1 201 ? -12.746 5.015 26.732 1.00 85.12 201 GLN A N 1
ATOM 1538 C CA . GLN A 1 201 ? -12.720 5.936 27.878 1.00 85.12 201 GLN A CA 1
ATOM 1539 C C . GLN A 1 201 ? -14.113 6.266 28.428 1.00 85.12 201 GLN A C 1
ATOM 1541 O O . GLN A 1 201 ? -14.271 6.417 29.639 1.00 85.12 201 GLN A O 1
ATOM 1546 N N . GLY A 1 202 ? -15.108 6.432 27.552 1.00 75.38 202 GLY A N 1
ATOM 1547 C CA . GLY A 1 202 ? -16.449 6.901 27.923 1.00 75.38 202 GLY A CA 1
ATOM 1548 C C . GLY A 1 202 ? -17.528 5.820 27.951 1.00 75.38 202 GLY A C 1
ATOM 1549 O O . GLY A 1 202 ? -18.623 6.073 28.454 1.00 75.38 202 GLY A O 1
ATOM 1550 N N . GLY A 1 203 ? -17.232 4.632 27.413 1.00 66.50 203 GLY A N 1
ATOM 1551 C CA . GLY A 1 203 ? -18.234 3.620 27.105 1.00 66.50 203 GLY A CA 1
ATOM 1552 C C . GLY A 1 203 ? -19.160 4.053 25.963 1.00 66.50 203 GLY A C 1
ATOM 1553 O O . GLY A 1 203 ? -19.346 5.234 25.668 1.00 66.50 203 GLY A O 1
ATOM 1554 N N . LEU A 1 204 ? -19.777 3.077 25.306 1.00 68.19 204 LEU A N 1
ATOM 1555 C CA . LEU A 1 204 ? -20.840 3.309 24.334 1.00 68.19 204 LEU A CA 1
ATOM 1556 C C . LEU A 1 204 ? -22.112 2.626 24.835 1.00 68.19 204 LEU A C 1
ATOM 1558 O O . LEU A 1 204 ? -22.072 1.545 25.415 1.00 68.19 204 LEU A O 1
ATOM 1562 N N . GLY A 1 205 ? -23.277 3.218 24.562 1.00 65.00 205 GLY A N 1
ATOM 1563 C CA . GLY A 1 205 ? -24.564 2.561 24.834 1.00 65.00 205 GLY A CA 1
ATOM 1564 C C . GLY A 1 205 ? -24.811 1.305 23.979 1.00 65.00 205 GLY A C 1
ATOM 1565 O O . GLY A 1 205 ? -25.847 0.665 24.110 1.00 65.00 205 GLY A O 1
ATOM 1566 N N . SER A 1 206 ? -23.900 0.959 23.067 1.00 70.44 206 SER A N 1
ATOM 1567 C CA . SER A 1 206 ? -23.970 -0.168 22.130 1.00 70.44 206 SER A CA 1
ATOM 1568 C C . SER A 1 206 ? -22.627 -0.887 22.072 1.00 70.44 206 SER A C 1
ATOM 1570 O O . SER A 1 206 ? -21.594 -0.240 22.225 1.00 70.44 206 SER A O 1
ATOM 1572 N N . ALA A 1 207 ? -22.641 -2.203 21.847 1.00 78.00 207 ALA A N 1
ATOM 1573 C CA . ALA A 1 207 ? -21.413 -2.955 21.600 1.00 78.00 207 ALA A CA 1
ATOM 1574 C C . ALA A 1 207 ? -20.839 -2.587 20.223 1.00 78.00 207 ALA A C 1
ATOM 1576 O O . ALA A 1 207 ? -21.576 -2.535 19.230 1.00 78.00 207 ALA A O 1
ATOM 1577 N N . LEU A 1 208 ? -19.531 -2.357 20.153 1.00 82.19 208 LEU A N 1
ATOM 1578 C CA . LEU A 1 208 ? -18.852 -1.907 18.939 1.00 82.19 208 LEU A CA 1
ATOM 1579 C C . LEU A 1 208 ? -17.721 -2.868 18.578 1.00 82.19 208 LEU A C 1
ATOM 1581 O O . LEU A 1 208 ? -16.780 -3.045 19.347 1.00 82.19 208 LEU A O 1
ATOM 1585 N N . ASP A 1 209 ? -17.789 -3.441 17.379 1.00 80.00 209 ASP A N 1
ATOM 1586 C CA . ASP A 1 209 ? -16.647 -4.087 16.745 1.00 80.00 209 ASP A CA 1
ATOM 1587 C C . ASP A 1 209 ? -16.027 -3.142 15.726 1.00 80.00 209 ASP A C 1
ATOM 1589 O O . ASP A 1 209 ? -16.699 -2.612 14.833 1.00 80.00 209 ASP A O 1
ATOM 1593 N N . LEU A 1 210 ? -14.718 -2.982 15.818 1.00 77.44 210 LEU A N 1
ATOM 1594 C CA . LEU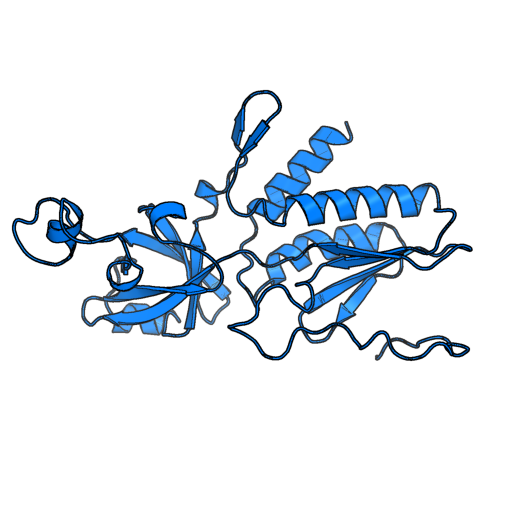 A 1 210 ? -13.934 -2.288 14.815 1.00 77.44 210 LEU A CA 1
ATOM 1595 C C . LEU A 1 210 ? -13.085 -3.296 14.061 1.00 77.44 210 LEU A C 1
ATOM 1597 O O . LEU A 1 210 ? -12.421 -4.140 14.660 1.00 77.44 210 LEU A O 1
ATOM 1601 N N . TYR A 1 211 ? -13.118 -3.186 12.740 1.00 81.38 211 TYR A N 1
ATOM 1602 C CA . TYR A 1 211 ? -12.404 -4.047 11.814 1.00 81.38 211 TYR A CA 1
ATOM 1603 C C . TYR A 1 211 ? -11.463 -3.218 10.951 1.00 81.38 211 TYR A C 1
ATOM 1605 O O . TYR A 1 211 ? -11.886 -2.303 10.244 1.00 81.38 211 TYR A O 1
ATOM 1613 N N . PHE A 1 212 ? -10.186 -3.568 10.992 1.00 86.56 212 PHE A N 1
ATOM 1614 C CA . PHE A 1 212 ? -9.139 -2.934 10.211 1.00 86.56 212 PHE A CA 1
ATOM 1615 C C . PHE A 1 212 ? -8.613 -3.991 9.230 1.00 86.56 212 PHE A C 1
ATOM 1617 O O . PHE A 1 212 ? -7.843 -4.879 9.601 1.00 86.56 212 PHE A O 1
ATOM 1624 N N . GLY A 1 213 ? -9.110 -3.949 7.994 1.00 68.56 213 GLY A N 1
ATOM 1625 C CA . GLY A 1 213 ? -8.888 -4.970 6.966 1.00 68.56 213 GLY A CA 1
ATOM 1626 C C . GLY A 1 213 ? -9.726 -4.721 5.702 1.00 68.56 213 GLY A C 1
ATOM 1627 O O . GLY A 1 213 ? -10.677 -3.930 5.740 1.00 68.56 213 GLY A O 1
ATOM 1628 N N . PRO A 1 214 ? -9.400 -5.346 4.555 1.00 57.53 214 PRO A N 1
ATOM 1629 C CA . PRO A 1 214 ? -10.114 -5.113 3.309 1.00 57.53 214 PRO A CA 1
ATOM 1630 C C . PRO A 1 214 ? -11.583 -5.545 3.433 1.00 57.53 214 PRO A C 1
ATOM 1632 O O . PRO A 1 214 ? -11.874 -6.684 3.810 1.00 57.53 214 PRO A O 1
ATOM 1635 N N . PRO A 1 215 ? -12.557 -4.688 3.075 1.00 51.72 215 PRO A N 1
ATOM 1636 C CA . PRO A 1 215 ? -13.950 -5.093 3.082 1.00 51.72 215 PRO A CA 1
ATOM 1637 C C . PRO A 1 215 ? -14.178 -6.206 2.055 1.00 51.72 215 PRO A C 1
ATOM 1639 O O . PRO A 1 215 ? -13.756 -6.098 0.902 1.00 51.72 215 PRO A O 1
ATOM 1642 N N . ALA A 1 216 ? -14.941 -7.225 2.467 1.00 44.81 216 ALA A N 1
ATOM 1643 C CA . ALA A 1 216 ? -15.360 -8.451 1.762 1.00 44.81 216 ALA A CA 1
ATOM 1644 C C . ALA A 1 216 ? -15.630 -8.380 0.243 1.00 44.81 216 ALA A C 1
ATOM 1646 O O . ALA A 1 216 ? -15.767 -9.407 -0.420 1.00 44.81 216 ALA A O 1
ATOM 1647 N N . LYS A 1 217 ? -15.874 -7.183 -0.295 1.00 36.75 217 LYS A N 1
ATOM 1648 C CA . LYS A 1 217 ? -16.393 -6.943 -1.644 1.00 36.75 217 LYS A CA 1
ATOM 1649 C C . LYS A 1 217 ? -15.572 -5.950 -2.473 1.00 36.75 217 LYS A C 1
ATOM 1651 O O . LYS A 1 217 ? -15.919 -5.765 -3.637 1.00 36.75 217 LYS A O 1
ATOM 1656 N N . ARG A 1 218 ? -14.537 -5.299 -1.925 1.00 42.78 218 ARG A N 1
ATOM 1657 C CA . ARG A 1 218 ? -13.923 -4.120 -2.579 1.00 42.78 218 ARG A CA 1
ATOM 1658 C C . ARG A 1 218 ? -12.876 -4.455 -3.643 1.00 42.78 218 ARG A C 1
ATOM 1660 O O . ARG A 1 218 ? -12.639 -3.629 -4.515 1.00 42.78 218 ARG A O 1
ATOM 1667 N N . TRP A 1 219 ? -12.384 -5.693 -3.685 1.00 39.62 219 TRP A N 1
ATOM 1668 C CA . TRP A 1 219 ? -11.409 -6.137 -4.685 1.00 39.62 219 TRP A CA 1
ATOM 1669 C C . TRP A 1 219 ? -11.847 -7.432 -5.376 1.00 39.62 219 TRP A C 1
ATOM 1671 O O . TRP A 1 219 ? -11.294 -8.507 -5.157 1.00 39.62 219 TRP A O 1
ATOM 1681 N N . LYS A 1 220 ? -12.862 -7.350 -6.245 1.00 34.25 220 LYS A N 1
ATOM 1682 C CA . LYS A 1 220 ? -13.114 -8.427 -7.215 1.00 34.25 220 LYS A CA 1
ATOM 1683 C C . LYS A 1 220 ? -12.032 -8.359 -8.293 1.00 34.25 220 LYS A C 1
ATOM 1685 O O . LYS A 1 220 ? -12.175 -7.595 -9.240 1.00 34.25 220 LYS A O 1
ATOM 1690 N N . GLY A 1 221 ? -10.959 -9.134 -8.142 1.00 37.03 221 GLY A N 1
ATOM 1691 C CA . GLY A 1 221 ? -10.013 -9.320 -9.245 1.00 37.03 221 GLY A CA 1
ATOM 1692 C C . GLY A 1 221 ? -8.650 -9.920 -8.923 1.00 37.03 221 GLY A C 1
ATOM 1693 O O . GLY A 1 221 ? -8.064 -10.479 -9.840 1.00 37.03 221 GLY A O 1
ATOM 1694 N N . VAL A 1 222 ? -8.138 -9.844 -7.683 1.00 36.22 222 VAL A N 1
ATOM 1695 C CA . VAL A 1 222 ? -6.729 -10.235 -7.435 1.00 36.22 222 VAL A CA 1
ATOM 1696 C C . VAL A 1 222 ? -6.512 -11.253 -6.305 1.00 36.22 222 VAL A C 1
ATOM 1698 O O . VAL A 1 222 ? -5.525 -11.970 -6.375 1.00 36.22 222 VAL A O 1
ATOM 1701 N N . TRP A 1 223 ? -7.417 -11.460 -5.334 1.00 38.12 223 TRP A N 1
ATOM 1702 C CA . TRP A 1 223 ? -7.184 -12.477 -4.285 1.00 38.12 223 TRP A CA 1
ATOM 1703 C C . TRP A 1 223 ? -8.456 -13.162 -3.760 1.00 38.12 223 TRP A C 1
ATOM 1705 O O . TRP A 1 223 ? -9.465 -12.522 -3.477 1.00 38.12 223 TRP A O 1
ATOM 1715 N N . GLY A 1 224 ? -8.380 -14.491 -3.607 1.00 32.06 224 GLY A N 1
ATOM 1716 C CA . GLY A 1 224 ? -9.458 -15.396 -3.185 1.00 32.06 224 GLY A CA 1
ATOM 1717 C C . GLY A 1 224 ? -9.470 -15.776 -1.697 1.00 32.06 224 GLY A C 1
ATOM 1718 O O . GLY A 1 224 ? -9.866 -16.894 -1.376 1.00 32.06 224 GLY A O 1
ATOM 1719 N N . ARG A 1 225 ? -9.027 -14.904 -0.779 1.00 33.94 225 ARG A N 1
ATOM 1720 C CA . ARG A 1 225 ? -8.982 -15.222 0.669 1.00 33.94 225 ARG A CA 1
ATOM 1721 C C . ARG A 1 225 ? -9.538 -14.164 1.627 1.00 33.94 225 ARG A C 1
ATOM 1723 O O . ARG A 1 225 ? -9.577 -14.429 2.822 1.00 33.94 225 ARG A O 1
ATOM 1730 N N . CYS A 1 226 ? -10.034 -13.028 1.142 1.00 35.22 226 CYS A N 1
ATOM 1731 C CA . CYS A 1 226 ? -10.530 -11.956 2.011 1.00 35.22 226 CYS A CA 1
ATOM 1732 C C . CYS A 1 226 ? -12.060 -11.880 1.975 1.00 35.22 226 CYS A C 1
ATOM 1734 O O . CYS A 1 226 ? -12.655 -11.124 1.209 1.00 35.22 226 CYS A O 1
ATOM 1736 N N . GLY A 1 227 ? -12.705 -12.701 2.802 1.00 31.64 227 GLY A N 1
ATOM 1737 C CA . GLY A 1 227 ? -14.105 -12.532 3.174 1.00 31.64 227 GLY A CA 1
ATOM 1738 C C . GLY A 1 227 ? -14.221 -12.575 4.699 1.00 31.64 227 GLY A C 1
ATOM 1739 O O . GLY A 1 227 ? -13.564 -13.418 5.308 1.00 31.64 227 GLY A O 1
ATOM 1740 N N . PRO A 1 228 ? -15.034 -11.714 5.333 1.00 34.34 228 PRO A N 1
ATOM 1741 C CA . PRO A 1 228 ? -15.350 -11.852 6.744 1.00 34.34 228 PRO A CA 1
ATOM 1742 C C . PRO A 1 228 ? -16.020 -13.216 6.966 1.00 34.34 228 PRO A C 1
ATOM 1744 O O . PRO A 1 228 ? -16.676 -13.733 6.046 1.00 34.34 228 PRO A O 1
ATOM 1747 N N . PRO A 1 229 ? -15.908 -13.808 8.168 1.00 31.98 229 PRO A N 1
ATOM 1748 C CA . PRO A 1 229 ? -16.742 -14.947 8.519 1.00 31.98 229 PRO A CA 1
ATOM 1749 C C . PRO A 1 229 ? -18.205 -14.578 8.245 1.00 31.98 229 PRO A C 1
ATOM 1751 O O . PRO A 1 229 ? -18.652 -13.473 8.559 1.00 31.98 229 PRO A O 1
ATOM 1754 N N . ARG A 1 230 ? -18.940 -15.476 7.574 1.00 27.84 230 ARG A N 1
ATOM 1755 C CA . ARG A 1 230 ? -20.345 -15.244 7.215 1.00 27.84 230 ARG A CA 1
ATOM 1756 C C . ARG A 1 230 ? -21.110 -14.812 8.463 1.00 27.84 230 ARG A C 1
ATOM 1758 O O . ARG A 1 230 ? -21.219 -15.578 9.415 1.00 27.84 230 ARG A O 1
ATOM 1765 N N . ALA A 1 231 ? -21.709 -13.626 8.415 1.00 32.44 231 ALA A N 1
ATOM 1766 C CA . ALA A 1 231 ? -22.806 -13.272 9.300 1.00 32.44 231 ALA A CA 1
ATOM 1767 C C . ALA A 1 231 ? -24.021 -14.140 8.923 1.00 32.44 231 ALA A C 1
ATOM 1769 O O . ALA A 1 231 ? -24.888 -13.728 8.156 1.00 32.44 231 ALA A O 1
ATOM 1770 N N . SER A 1 232 ? -24.048 -15.392 9.380 1.00 28.56 232 SER A N 1
ATOM 1771 C CA . SER A 1 232 ? -25.199 -16.278 9.210 1.00 28.56 232 SER A CA 1
ATOM 1772 C C . SER A 1 232 ? -25.307 -17.284 10.355 1.00 28.56 232 SER A C 1
ATOM 1774 O O . SER A 1 232 ? -24.951 -18.446 10.191 1.00 28.56 232 SER A O 1
ATOM 1776 N N . SER A 1 233 ? -25.836 -16.831 11.495 1.00 24.48 233 SER A N 1
ATOM 1777 C CA . SER A 1 233 ? -26.748 -17.611 12.349 1.00 24.48 233 SER A CA 1
ATOM 1778 C C . SER A 1 233 ? -27.297 -16.723 13.481 1.00 24.48 233 SER A C 1
ATOM 1780 O O . SER A 1 233 ? -26.497 -16.180 14.241 1.00 24.48 233 SER A O 1
ATOM 1782 N N . PRO A 1 234 ? -28.626 -16.580 13.649 1.00 28.03 234 PRO A N 1
ATOM 1783 C CA . PRO A 1 234 ? -29.244 -15.749 14.691 1.00 28.03 234 PRO A CA 1
ATOM 1784 C C . PRO A 1 234 ? -29.243 -16.401 16.089 1.00 28.03 234 PRO A C 1
ATOM 1786 O O . PRO A 1 234 ? -30.051 -16.052 16.942 1.00 28.03 234 PRO A O 1
ATOM 1789 N N . THR A 1 235 ? -28.343 -17.346 16.352 1.00 27.55 235 THR A N 1
ATOM 1790 C CA . THR A 1 235 ? -28.257 -18.060 17.631 1.00 27.55 235 THR A CA 1
ATOM 1791 C C . THR A 1 235 ? -26.803 -18.140 18.083 1.00 27.55 235 THR A C 1
ATOM 1793 O O . THR A 1 235 ? -26.125 -19.139 17.859 1.00 27.55 235 THR A O 1
ATOM 1796 N N . LEU A 1 236 ? -26.313 -17.075 18.715 1.00 31.25 236 LEU A N 1
ATOM 1797 C CA . LEU A 1 236 ? -25.079 -17.103 19.499 1.00 31.25 236 LEU A CA 1
ATOM 1798 C C . LEU A 1 236 ? -25.452 -17.026 20.980 1.00 31.25 236 LEU A C 1
ATOM 1800 O O . LEU A 1 236 ? -25.448 -15.963 21.587 1.00 31.25 236 LEU A O 1
ATOM 1804 N N . SER A 1 237 ? -25.791 -18.180 21.552 1.00 26.77 237 SER A N 1
ATOM 1805 C CA . SER A 1 237 ? -25.792 -18.414 23.001 1.00 26.77 237 SER A CA 1
ATOM 1806 C C . SER A 1 237 ? -24.504 -19.118 23.453 1.00 26.77 237 SER A C 1
ATOM 1808 O O . SER A 1 237 ? -24.501 -19.833 24.449 1.00 26.77 237 SER A O 1
ATOM 1810 N N . SER A 1 238 ? -23.411 -18.970 22.702 1.00 28.97 238 SER A N 1
ATOM 1811 C CA . SER A 1 238 ? -22.110 -19.552 23.028 1.00 28.97 238 SER A CA 1
ATOM 1812 C C . SER A 1 238 ? -21.051 -18.447 23.002 1.00 28.97 238 SER A C 1
ATOM 1814 O O . SER A 1 238 ? -20.974 -17.728 22.000 1.00 28.97 238 SER A O 1
ATOM 1816 N N . PRO A 1 239 ? -20.268 -18.269 24.083 1.00 32.12 239 PRO A N 1
ATOM 1817 C CA . PRO A 1 239 ? -19.164 -17.324 24.096 1.00 32.12 239 PRO A CA 1
ATOM 1818 C C . PRO A 1 239 ? -18.109 -17.802 23.097 1.00 32.12 239 PRO A C 1
ATOM 1820 O O . PRO A 1 239 ? -17.495 -18.856 23.269 1.00 32.12 239 PRO A O 1
ATOM 1823 N N . TRP A 1 240 ? -17.935 -17.033 22.024 1.00 37.94 240 TRP A N 1
ATOM 1824 C CA . TRP A 1 240 ? -16.891 -17.263 21.035 1.00 37.94 240 TRP A CA 1
ATOM 1825 C C . TRP A 1 240 ? -15.534 -17.220 21.742 1.00 37.94 240 TRP A C 1
ATOM 1827 O O . TRP A 1 240 ? -15.151 -16.202 22.314 1.00 37.94 240 TRP A O 1
ATOM 1837 N N . THR A 1 241 ? -14.853 -18.362 21.767 1.00 27.09 241 THR A N 1
ATOM 1838 C CA . THR A 1 241 ? -13.535 -18.526 22.383 1.00 27.09 241 THR A CA 1
ATOM 1839 C C . THR A 1 241 ? -12.485 -18.286 21.296 1.00 27.09 241 THR A C 1
ATOM 1841 O O . THR A 1 241 ? -12.588 -18.911 20.237 1.00 27.09 241 THR A O 1
ATOM 1844 N N . PRO A 1 242 ? -11.510 -17.384 21.497 1.00 26.66 242 PRO A N 1
ATOM 1845 C CA . PRO A 1 242 ? -10.477 -17.137 20.499 1.00 26.66 242 PRO A CA 1
ATOM 1846 C C . PRO A 1 242 ? -9.628 -18.406 20.294 1.00 26.66 242 PRO A C 1
ATOM 1848 O O . PRO A 1 242 ? -9.371 -19.124 21.266 1.00 26.66 242 PRO A O 1
ATOM 1851 N N . PRO A 1 243 ? -9.207 -18.722 19.057 1.00 35.16 243 PRO A N 1
ATOM 1852 C CA . PRO A 1 243 ? -8.244 -19.791 18.829 1.00 35.16 243 PRO A CA 1
ATOM 1853 C C . PRO A 1 243 ? -6.887 -19.405 19.439 1.00 35.16 243 PRO A C 1
ATOM 1855 O O . PRO A 1 243 ? -6.438 -18.271 19.272 1.00 35.16 243 PRO A O 1
ATOM 1858 N N . LEU A 1 244 ? -6.301 -20.358 20.172 1.00 32.72 244 LEU A N 1
ATOM 1859 C CA . LEU A 1 244 ? -4.952 -20.310 20.752 1.00 32.72 244 LEU A CA 1
ATOM 1860 C C . LEU A 1 244 ? -3.867 -20.116 19.687 1.00 32.72 244 LEU A C 1
ATOM 1862 O O . LEU A 1 244 ? -4.026 -20.689 18.584 1.00 32.72 244 LEU A O 1
#

Foldseek 3Di:
DVVVVLVVLLQQLLLDAAAPQRLVSNLVSVVVLLVVLVFDWDADPSGKIKTKFDADAAEDEDEAESHAWWWFFAFQDQARKTQIDTPADDFAVVLDWAWKWWQAPVRDTAIWIKDLDDCPDPDDDSVCCVPHDPRGSRSIIIGRPDGRVVCVVRRRGGGIIMGHNSVQQGWDDDPPDTDGGPVRPSVVVSVVSVVSNCCSVPNDNYMYMYMYHDAQPRDPPDDDPDYDDDPDDPDDPDPDDDDD

pLDDT: mean 85.47, std 20.62, range [24.48, 98.69]